Protein AF-A0AAW0QSY4-F1 (afdb_monomer)

Solvent-accessible surface area (backbone atoms only — not comparable to full-atom values): 20491 Å² total; per-residue (Å²): 137,83,90,78,89,80,80,85,84,82,84,79,84,82,80,80,82,77,82,82,76,73,79,76,74,79,73,78,78,71,81,49,69,38,71,61,69,50,76,56,92,62,93,60,62,80,71,72,84,67,58,87,98,50,74,68,60,84,78,72,84,39,70,66,70,51,76,82,45,48,35,34,38,34,35,25,67,51,41,69,62,53,54,65,51,65,36,58,36,79,82,39,72,40,73,58,24,59,49,42,55,36,52,29,95,89,16,88,51,33,64,61,70,96,61,84,99,64,77,95,63,48,87,72,28,68,44,78,36,46,22,29,41,41,35,35,43,59,79,56,77,89,59,64,49,39,14,35,39,35,36,46,78,39,35,34,39,42,56,38,48,70,92,50,67,62,48,57,50,26,46,39,35,32,66,67,36,42,87,68,80,61,77,88,55,70,84,52,54,71,70,58,51,59,64,50,34,40,39,68,86,30,41,80,76,49,59,77,60,42,75,48,75,45,32,38,36,37,26,31,12,21,33,52,66,38,60,51,17,34,55,37,16,61,54,38,47,55,44,46,66,66,45,38,55,82,73,58,24,47,75,56,81,68,44,94,45,57,59,70,57,84,67,72,78,78,82,58,78,97,52,102,74,72,69,49,41,30,34,74,33,33,23,39,81,74,74,61,67,53,27,30,26,33,35,37,41,34,35,23,66,83,42,55,34,98,85,73,42,75,32,77,40,40,28,25,35,40,32,36,33,60,51,46,33,53,40,44,56,23,47,45,50,35,43,72,62,66,30,27,41,46,53,72,37,24,15,31,31,34,32,55,85,36,52,75,46,73,133

Radius of gyration: 25.72 Å; Cα contacts (8 Å, |Δi|>4): 721; chains: 1; bounding box: 54×102×84 Å

Secondary structure (DSSP, 8-state):
----PPPPPP-------------------PPPEESSPPPPSS--PPPPPPPTT-----SS--TT-SPP-SEEEEEE---S---SSGGGGGGG-SHHHHHHHHHSTT-TT------TTS----TT-EEEEEESSPPPBPS-TTS-EEEEEEETTTEEEEEEE-SSTHHHHHHIIIIIS-SS--GGGGGS-HHHHHHHS--GGGGGGSTT-EE--SEEEEEE--TTT-HHHHHHHHHHHHHHHHHTGGGTEEE--S-S-BSS-----------S-PPEEEEEEEE---S-GGG-S-EEEEEPTT-B-TTSSBPTTTTEEEEE-S--HHHHHHHIIIIIIS--EETTTEEEEEETTS-EE--

Organism: NCBI:txid1337665

Structure (mmCIF, N/CA/C/O backbone):
data_AF-A0AAW0QSY4-F1
#
_entry.id   AF-A0AAW0QSY4-F1
#
loop_
_atom_site.group_PDB
_atom_site.id
_atom_site.type_symbol
_atom_site.label_atom_id
_atom_site.label_alt_id
_atom_site.label_comp_id
_atom_site.label_asym_id
_atom_site.label_entity_id
_atom_site.label_seq_id
_atom_site.pdbx_PDB_ins_code
_atom_site.Cartn_x
_atom_site.Cartn_y
_atom_site.Cartn_z
_atom_site.occupancy
_atom_site.B_iso_or_equiv
_atom_site.auth_seq_id
_atom_site.auth_comp_id
_atom_site.auth_asym_id
_atom_site.auth_atom_id
_atom_site.pdbx_PDB_model_num
ATOM 1 N N . MET A 1 1 ? -24.515 -76.711 -60.506 1.00 36.19 1 MET A N 1
ATOM 2 C CA . MET A 1 1 ? -24.524 -77.207 -59.113 1.00 36.19 1 MET A CA 1
ATOM 3 C C . MET A 1 1 ? -24.067 -76.080 -58.190 1.00 36.19 1 MET A C 1
ATOM 5 O O . MET A 1 1 ? -23.034 -75.491 -58.454 1.00 36.19 1 MET A O 1
ATOM 9 N N . PHE A 1 2 ? -24.880 -75.793 -57.170 1.00 37.50 2 PHE A N 1
ATOM 10 C CA . PHE A 1 2 ? -24.640 -74.967 -55.974 1.00 37.50 2 PHE A CA 1
ATOM 11 C C . PHE A 1 2 ? -24.342 -73.460 -56.100 1.00 37.50 2 PHE A C 1
ATOM 13 O O . PHE A 1 2 ? -23.210 -72.995 -56.107 1.00 37.50 2 PHE A O 1
ATOM 20 N N . SER A 1 3 ? -25.439 -72.700 -56.010 1.00 32.62 3 SER A N 1
ATOM 21 C CA . SER A 1 3 ? -25.501 -71.360 -55.424 1.00 32.62 3 SER A CA 1
ATOM 22 C C . SER A 1 3 ? -25.236 -71.426 -53.910 1.00 32.62 3 SER A C 1
ATOM 24 O O . SER A 1 3 ? -25.867 -72.220 -53.210 1.00 32.62 3 SER A O 1
ATOM 26 N N . ARG A 1 4 ? -24.354 -70.569 -53.382 1.00 41.25 4 ARG A N 1
ATOM 27 C CA . ARG A 1 4 ? -24.310 -70.212 -51.954 1.00 41.25 4 ARG A CA 1
ATOM 28 C C . ARG A 1 4 ? -24.230 -68.693 -51.817 1.00 41.25 4 ARG A C 1
ATOM 30 O O . ARG A 1 4 ? -23.180 -68.088 -51.996 1.00 41.25 4 ARG A O 1
ATOM 37 N N . ARG A 1 5 ? -25.379 -68.089 -51.501 1.00 39.00 5 ARG A N 1
ATOM 38 C CA . ARG A 1 5 ? -25.505 -66.705 -51.027 1.00 39.00 5 ARG A CA 1
ATOM 39 C C . ARG A 1 5 ? -24.934 -66.613 -49.610 1.00 39.00 5 ARG A C 1
ATOM 41 O O . ARG A 1 5 ? -25.430 -67.286 -48.709 1.00 39.00 5 ARG A O 1
ATOM 48 N N . LEU A 1 6 ? -23.926 -65.768 -49.418 1.00 39.56 6 LEU A N 1
ATOM 49 C CA . LEU A 1 6 ? -23.423 -65.370 -48.103 1.00 39.56 6 LEU A CA 1
ATOM 50 C C . LEU A 1 6 ? -24.244 -64.176 -47.592 1.00 39.56 6 LEU A C 1
ATOM 52 O O . LEU A 1 6 ? -24.466 -63.205 -48.313 1.00 39.56 6 LEU A O 1
ATOM 56 N N . ARG A 1 7 ? -24.746 -64.292 -46.358 1.00 40.03 7 ARG A N 1
ATOM 57 C CA . ARG A 1 7 ? -25.534 -63.269 -45.654 1.00 40.03 7 ARG A CA 1
ATOM 58 C C . ARG A 1 7 ? -24.622 -62.124 -45.184 1.00 40.03 7 ARG A C 1
ATOM 60 O O . ARG A 1 7 ? -23.577 -62.420 -44.609 1.00 40.03 7 ARG A O 1
ATOM 67 N N . PRO A 1 8 ? -25.016 -60.848 -45.329 1.00 39.72 8 PRO A N 1
ATOM 68 C CA . PRO A 1 8 ? -24.331 -59.751 -44.661 1.00 39.72 8 PRO A CA 1
ATOM 69 C C . PRO A 1 8 ? -24.758 -59.657 -43.188 1.00 39.72 8 PRO A C 1
ATOM 71 O O . PRO A 1 8 ? -25.944 -59.696 -42.860 1.00 39.72 8 PRO A O 1
ATOM 74 N N . LEU A 1 9 ? -23.757 -59.553 -42.311 1.00 40.00 9 LEU A N 1
ATOM 75 C CA . LEU A 1 9 ? -23.883 -59.378 -40.865 1.00 40.00 9 LEU A CA 1
ATOM 76 C C . LEU A 1 9 ? -24.448 -57.990 -40.524 1.00 40.00 9 LEU A C 1
ATOM 78 O O . LEU A 1 9 ? -24.032 -56.968 -41.070 1.00 40.00 9 LEU A O 1
ATOM 82 N N . SER A 1 10 ? -25.404 -57.976 -39.600 1.00 38.25 10 SER A N 1
ATOM 83 C CA . SER A 1 10 ? -26.083 -56.802 -39.054 1.00 38.25 10 SER A CA 1
ATOM 84 C C . SER A 1 10 ? -25.132 -55.881 -38.281 1.00 38.25 10 SER A C 1
ATOM 86 O O . SER A 1 10 ? -24.406 -56.328 -37.394 1.00 38.25 10 SER A O 1
ATOM 88 N N . ARG A 1 11 ? -25.195 -54.578 -38.582 1.00 37.81 11 ARG A N 1
ATOM 89 C CA . ARG A 1 11 ? -24.518 -53.494 -37.854 1.00 37.81 11 ARG A CA 1
ATOM 90 C C . ARG A 1 11 ? -25.072 -53.372 -36.429 1.00 37.81 11 ARG A C 1
ATOM 92 O O . ARG A 1 11 ? -26.233 -53.014 -36.251 1.00 37.81 11 ARG A O 1
ATOM 99 N N . GLY A 1 12 ? -24.235 -53.625 -35.425 1.00 35.66 12 GLY A N 1
ATOM 100 C CA . GLY A 1 12 ? -24.510 -53.259 -34.036 1.00 35.66 12 GLY A CA 1
ATOM 101 C C . GLY A 1 12 ? -24.357 -51.749 -33.837 1.00 35.66 12 GLY A C 1
ATOM 102 O O . GLY A 1 12 ? -23.316 -51.181 -34.156 1.00 35.66 12 GLY A O 1
ATOM 103 N N . LEU A 1 13 ? -25.405 -51.102 -33.328 1.00 34.56 13 LEU A N 1
ATOM 104 C CA . LEU A 1 13 ? -25.415 -49.698 -32.915 1.00 34.56 13 LEU A CA 1
ATOM 105 C C . LEU A 1 13 ? -24.625 -49.538 -31.610 1.00 34.56 13 LEU A C 1
ATOM 107 O O . LEU A 1 13 ? -25.091 -49.934 -30.543 1.00 34.56 13 LEU A O 1
ATOM 111 N N . TRP A 1 14 ? -23.441 -48.938 -31.689 1.00 36.66 14 TRP A N 1
ATOM 112 C CA . TRP A 1 14 ? -22.692 -48.495 -30.515 1.00 36.66 14 TRP A CA 1
ATOM 113 C C . TRP A 1 14 ? -23.304 -47.177 -30.029 1.00 36.66 14 TRP A C 1
ATOM 115 O O . TRP A 1 14 ? -23.153 -46.138 -30.669 1.00 36.66 14 TRP A O 1
ATOM 125 N N . LYS A 1 15 ? -24.035 -47.217 -28.909 1.00 35.62 15 LYS A N 1
ATOM 126 C CA . LYS A 1 15 ? -24.482 -46.012 -28.199 1.00 35.62 15 LYS A CA 1
ATOM 127 C C . LYS A 1 15 ? -23.261 -45.360 -27.543 1.00 35.62 15 LYS A C 1
ATOM 129 O O . LYS A 1 15 ? -22.745 -45.879 -26.558 1.00 35.62 15 LYS A O 1
ATOM 134 N N . GLN A 1 16 ? -22.801 -44.235 -28.085 1.00 38.59 16 GLN A N 1
ATOM 135 C CA . GLN A 1 16 ? -21.837 -43.370 -27.407 1.00 38.59 16 GLN A CA 1
ATOM 136 C C . GLN A 1 16 ? -22.531 -42.698 -26.217 1.00 38.59 16 GLN A C 1
ATOM 138 O O . GLN A 1 16 ? -23.430 -41.877 -26.390 1.00 38.59 16 GLN A O 1
ATOM 143 N N . ALA A 1 17 ? -22.128 -43.066 -25.002 1.00 35.81 17 ALA A N 1
ATOM 144 C CA . ALA A 1 17 ? -22.476 -42.327 -23.801 1.00 35.81 17 ALA A CA 1
ATOM 145 C C . ALA A 1 17 ? -21.649 -41.033 -23.773 1.00 35.81 17 ALA A C 1
ATOM 147 O O . ALA A 1 17 ? -20.440 -41.058 -23.553 1.00 35.81 17 ALA A O 1
ATOM 148 N N . THR A 1 18 ? -22.293 -39.899 -24.032 1.00 38.19 18 THR A N 1
ATOM 149 C CA . THR A 1 18 ? -21.705 -38.573 -23.823 1.00 38.19 18 THR A CA 1
ATOM 150 C C . THR A 1 18 ? -21.626 -38.291 -22.319 1.00 38.19 18 THR A C 1
ATOM 152 O O . THR A 1 18 ? -22.673 -38.326 -21.662 1.00 38.19 18 THR A O 1
ATOM 155 N N . PRO A 1 19 ? -20.453 -37.981 -21.738 1.00 38.56 19 PRO A N 1
ATOM 156 C CA . PRO A 1 19 ? -20.393 -37.527 -20.360 1.00 38.56 19 PRO A CA 1
ATOM 157 C C . PRO A 1 19 ? -21.018 -36.133 -20.290 1.00 38.56 19 PRO A C 1
ATOM 159 O O . PRO A 1 19 ? -20.490 -35.167 -20.837 1.00 38.56 19 PRO A O 1
ATOM 162 N N . SER A 1 20 ? -22.161 -36.030 -19.617 1.00 37.94 20 SER A N 1
ATOM 163 C CA . SER A 1 20 ? -22.751 -34.756 -19.210 1.00 37.94 20 SER A CA 1
ATOM 164 C C . SER A 1 20 ? -21.852 -34.124 -18.141 1.00 37.94 20 SER A C 1
ATOM 166 O O . SER A 1 20 ? -22.099 -34.273 -16.942 1.00 37.94 20 SER A O 1
ATOM 168 N N . SER A 1 21 ? -20.806 -33.405 -18.550 1.00 41.50 21 SER A N 1
ATOM 169 C CA . SER A 1 21 ? -20.116 -32.472 -17.663 1.00 41.50 21 SER A CA 1
ATOM 170 C C . SER A 1 21 ? -21.045 -31.284 -17.424 1.00 41.50 21 SER A C 1
ATOM 172 O O . SER A 1 21 ? -21.136 -30.372 -18.247 1.00 41.50 21 SER A O 1
ATOM 174 N N . ARG A 1 22 ? -21.773 -31.303 -16.303 1.00 37.69 22 ARG A N 1
ATOM 175 C CA . ARG A 1 22 ? -22.397 -30.087 -15.775 1.00 37.69 22 ARG A CA 1
ATOM 176 C C . ARG A 1 22 ? -21.269 -29.071 -15.574 1.00 37.69 22 ARG A C 1
ATOM 178 O O . ARG A 1 22 ? -20.328 -29.404 -14.854 1.00 37.69 22 ARG A O 1
ATOM 185 N N . PRO A 1 23 ? -21.317 -27.874 -16.179 1.00 37.69 23 PRO A N 1
ATOM 186 C CA . PRO A 1 23 ? -20.381 -26.835 -15.803 1.00 37.69 23 PRO A CA 1
ATOM 187 C C . PRO A 1 23 ? -20.655 -26.523 -14.332 1.00 37.69 23 PRO A C 1
ATOM 189 O O . PRO A 1 23 ? -21.742 -26.066 -13.975 1.00 37.69 23 PRO A O 1
ATOM 192 N N . THR A 1 24 ? -19.698 -26.834 -13.461 1.00 38.66 24 THR A N 1
ATOM 193 C CA . THR A 1 24 ? -19.649 -26.266 -12.120 1.00 38.66 24 THR A CA 1
ATOM 194 C C . THR A 1 24 ? -19.636 -24.761 -12.316 1.00 38.66 24 THR A C 1
ATOM 196 O O . THR A 1 24 ? -18.659 -24.196 -12.806 1.00 38.66 24 THR A O 1
ATOM 199 N N . ALA A 1 25 ? -20.764 -24.115 -12.021 1.00 36.00 25 ALA A N 1
ATOM 200 C CA . ALA A 1 25 ? -20.837 -22.671 -11.974 1.00 36.00 25 ALA A CA 1
ATOM 201 C C . ALA A 1 25 ? -19.698 -22.205 -11.064 1.00 36.00 25 ALA A C 1
ATOM 203 O O . ALA A 1 25 ? -19.669 -22.541 -9.880 1.00 36.00 25 ALA A O 1
ATOM 204 N N . ILE A 1 26 ? -18.728 -21.489 -11.634 1.00 38.59 26 ILE A N 1
ATOM 205 C CA . ILE A 1 26 ? -17.738 -20.752 -10.859 1.00 38.59 26 ILE A CA 1
ATOM 206 C C . ILE A 1 26 ? -18.569 -19.771 -10.043 1.00 38.59 26 ILE A C 1
ATOM 208 O O . ILE A 1 26 ? -19.058 -18.774 -10.575 1.00 38.59 26 ILE A O 1
ATOM 212 N N . ALA A 1 27 ? -18.826 -20.105 -8.780 1.00 37.31 27 ALA A N 1
ATOM 213 C CA . ALA A 1 27 ? -19.499 -19.207 -7.870 1.00 37.31 27 ALA A CA 1
ATOM 214 C C . ALA A 1 27 ? -18.638 -17.945 -7.822 1.00 37.31 27 ALA A C 1
ATOM 216 O O . ALA A 1 27 ? -17.538 -17.957 -7.266 1.00 37.31 27 ALA A O 1
ATOM 217 N N . ARG A 1 28 ? -19.111 -16.863 -8.451 1.00 43.16 28 ARG A N 1
ATOM 218 C CA . ARG A 1 28 ? -18.643 -15.517 -8.136 1.00 43.16 28 ARG A CA 1
ATOM 219 C C . ARG A 1 28 ? -18.922 -15.357 -6.647 1.00 43.16 28 ARG A C 1
ATOM 221 O O . ARG A 1 28 ? -20.063 -15.114 -6.266 1.00 43.16 28 ARG A O 1
ATOM 228 N N . ARG A 1 29 ? -17.925 -15.630 -5.800 1.00 55.81 29 ARG A N 1
ATOM 229 C CA . ARG A 1 29 ? -18.023 -15.390 -4.362 1.00 55.81 29 ARG A CA 1
ATOM 230 C C . ARG A 1 29 ? -18.161 -13.881 -4.213 1.00 55.81 29 ARG A C 1
ATOM 232 O O . ARG A 1 29 ? -17.177 -13.156 -4.323 1.00 55.81 29 ARG A O 1
ATOM 239 N N . PHE A 1 30 ? -19.399 -13.415 -4.084 1.00 72.75 30 PHE A N 1
ATOM 240 C CA . PHE A 1 30 ? -19.682 -12.061 -3.640 1.00 72.75 30 PHE A CA 1
ATOM 241 C C . PHE A 1 30 ? -18.982 -11.861 -2.294 1.00 72.75 30 PHE A C 1
ATOM 243 O O . PHE A 1 30 ? -18.923 -12.790 -1.486 1.00 72.75 30 PHE A O 1
ATOM 250 N N . LEU A 1 31 ? -18.408 -10.679 -2.077 1.00 86.81 31 LEU A N 1
ATOM 251 C CA . LEU A 1 31 ? -17.817 -10.349 -0.785 1.00 86.81 31 LEU A CA 1
ATOM 252 C C . LEU A 1 31 ? -18.926 -10.398 0.270 1.00 86.81 31 LEU A C 1
ATOM 254 O O . LEU A 1 31 ? -20.001 -9.832 0.062 1.00 86.81 31 LEU A O 1
ATOM 258 N N . ASN A 1 32 ? -18.671 -11.061 1.396 1.00 93.06 32 ASN A N 1
ATOM 259 C CA . ASN A 1 32 ? -19.570 -10.971 2.540 1.00 93.06 32 ASN A CA 1
ATOM 260 C C . ASN A 1 32 ? -19.555 -9.527 3.043 1.00 93.06 32 ASN A C 1
ATOM 262 O O . ASN A 1 32 ? -18.492 -8.910 3.105 1.00 93.06 32 ASN A O 1
ATOM 266 N N . THR A 1 33 ? -20.720 -8.973 3.380 1.00 94.38 33 THR A N 1
ATOM 267 C CA . THR A 1 33 ? -20.819 -7.570 3.798 1.00 94.38 33 THR A CA 1
ATOM 268 C C . THR A 1 33 ? -21.633 -7.398 5.064 1.00 94.38 33 THR A C 1
ATOM 270 O O . THR A 1 33 ? -22.629 -8.086 5.281 1.00 94.38 33 THR A O 1
ATOM 273 N N . VAL A 1 34 ? -21.234 -6.408 5.855 1.00 95.75 34 VAL A N 1
ATOM 274 C CA . VAL A 1 34 ? -22.053 -5.792 6.899 1.00 95.75 34 VAL A CA 1
ATOM 275 C C . VAL A 1 34 ? -22.385 -4.367 6.466 1.00 95.75 34 VAL A C 1
ATOM 277 O O . VAL A 1 34 ? -21.575 -3.713 5.807 1.00 95.75 34 VAL A O 1
ATOM 280 N N . GLN A 1 35 ? -23.592 -3.883 6.771 1.00 93.81 35 GLN A N 1
ATOM 281 C CA . GLN A 1 35 ? -24.031 -2.570 6.272 1.00 93.81 35 GLN A CA 1
ATOM 282 C C . GLN A 1 35 ? -23.233 -1.420 6.890 1.00 93.81 35 GLN A C 1
ATOM 284 O O . GLN A 1 35 ? -22.801 -0.528 6.163 1.00 93.81 35 GLN A O 1
ATOM 289 N N . THR A 1 36 ? -23.019 -1.481 8.204 1.00 94.25 36 THR A N 1
ATOM 290 C CA . THR A 1 36 ? -22.396 -0.418 8.994 1.00 94.25 36 THR A CA 1
ATOM 291 C C . THR A 1 36 ? -21.398 -1.006 9.973 1.00 94.25 36 THR A C 1
ATOM 293 O O . THR A 1 36 ? -21.556 -2.144 10.425 1.00 94.25 36 THR A O 1
ATOM 296 N N . CYS A 1 37 ? -20.361 -0.230 10.283 1.00 92.81 37 CYS A N 1
ATOM 297 C CA . CYS A 1 37 ? -19.363 -0.608 11.272 1.00 92.81 37 CYS A CA 1
ATOM 298 C C . CYS A 1 37 ? -20.016 -0.833 12.645 1.00 92.81 37 CYS A C 1
ATOM 300 O O . CYS A 1 37 ? -20.731 0.054 13.119 1.00 92.81 37 CYS A O 1
ATOM 302 N N . PRO A 1 38 ? -19.755 -1.966 13.318 1.00 92.31 38 PRO A N 1
ATOM 303 C CA . PRO A 1 38 ? -20.157 -2.145 14.706 1.00 92.31 38 PRO A CA 1
ATOM 304 C C . PRO A 1 38 ? -19.588 -1.033 15.595 1.00 92.31 38 PRO A C 1
ATOM 306 O O . PRO A 1 38 ? -18.444 -0.610 15.403 1.00 92.31 38 PRO A O 1
ATOM 309 N N . SER A 1 39 ? -20.379 -0.582 16.571 1.00 89.75 39 SER A N 1
ATOM 310 C CA . SER A 1 39 ? -19.925 0.380 17.579 1.00 89.75 39 SER A CA 1
ATOM 311 C C . SER A 1 39 ? -18.776 -0.199 18.411 1.00 89.75 39 SER A C 1
ATOM 313 O O . SER A 1 39 ? -18.780 -1.404 18.688 1.00 89.75 39 SER A O 1
ATOM 315 N N . PRO A 1 40 ? -17.818 0.636 18.849 1.00 88.94 40 PRO A N 1
ATOM 316 C CA . PRO A 1 40 ? -16.738 0.170 19.700 1.00 88.94 40 PRO A CA 1
ATOM 317 C C . PRO A 1 40 ? -17.284 -0.309 21.053 1.00 88.94 40 PRO A C 1
ATOM 319 O O . PRO A 1 40 ? -18.219 0.267 21.607 1.00 88.94 40 PRO A O 1
ATOM 322 N N . THR A 1 41 ? -16.700 -1.379 21.587 1.00 87.31 41 THR A N 1
ATOM 323 C CA . THR A 1 41 ? -17.041 -1.958 22.896 1.00 87.31 41 THR A CA 1
ATOM 324 C C . THR A 1 41 ? -16.090 -1.511 24.005 1.00 87.31 41 THR A C 1
ATOM 326 O O . THR A 1 41 ? -16.276 -1.895 25.156 1.00 87.31 41 THR A O 1
ATOM 329 N N . CYS A 1 42 ? -15.032 -0.776 23.667 1.00 82.25 42 CYS A N 1
ATOM 330 C CA . CYS A 1 42 ? -14.087 -0.183 24.605 1.00 82.25 42 CYS A CA 1
ATOM 331 C C . CYS A 1 42 ? -13.784 1.258 24.195 1.00 82.25 42 CYS A C 1
ATOM 333 O O . CYS A 1 42 ? -14.055 1.644 23.057 1.00 82.25 42 CYS A O 1
ATOM 335 N N . ASP A 1 43 ? -13.161 2.014 25.095 1.00 85.44 43 ASP A N 1
ATOM 336 C CA . ASP A 1 43 ? -12.671 3.351 24.775 1.00 85.44 43 ASP A CA 1
ATOM 337 C C . ASP A 1 43 ? -11.682 3.291 23.599 1.00 85.44 43 ASP A C 1
ATOM 339 O O . ASP A 1 43 ? -10.849 2.380 23.500 1.00 85.44 43 ASP A O 1
ATOM 343 N N . CYS A 1 44 ? -11.812 4.256 22.695 1.00 88.12 44 CYS A N 1
ATOM 344 C CA . CYS A 1 44 ? -10.942 4.469 21.543 1.00 88.12 44 CYS A CA 1
ATOM 345 C C . CYS A 1 44 ? -10.364 5.884 21.606 1.00 88.12 44 CYS A C 1
ATOM 347 O O . CYS A 1 44 ? -10.923 6.753 22.277 1.00 88.12 44 CYS A O 1
ATOM 349 N N . ALA A 1 45 ? -9.270 6.136 20.887 1.00 89.81 45 ALA A N 1
ATOM 350 C CA . ALA A 1 45 ? -8.731 7.487 20.776 1.00 89.81 45 ALA A CA 1
ATOM 351 C C . ALA A 1 45 ? -9.760 8.475 20.189 1.00 89.81 45 ALA A C 1
ATOM 353 O O . ALA A 1 45 ? -10.607 8.110 19.369 1.00 89.81 45 ALA A O 1
ATOM 354 N N . ASP A 1 46 ? -9.657 9.748 20.570 1.00 92.00 46 ASP A N 1
ATOM 355 C CA . ASP A 1 46 ? -10.479 10.796 19.973 1.00 92.00 46 ASP A CA 1
ATOM 356 C C . ASP A 1 46 ? -10.109 11.024 18.505 1.00 92.00 46 ASP A C 1
ATOM 358 O O . ASP A 1 46 ? -8.954 10.903 18.085 1.00 92.00 46 ASP A O 1
ATOM 362 N N . THR A 1 47 ? -11.111 11.390 17.706 1.00 93.44 47 THR A N 1
ATOM 363 C CA . THR A 1 47 ? -10.873 11.769 16.311 1.00 93.44 47 THR A CA 1
ATOM 364 C C . THR A 1 47 ? -10.185 13.137 16.281 1.00 93.44 47 THR A C 1
ATOM 366 O O . THR A 1 47 ? -10.725 14.086 16.854 1.00 93.44 47 THR A O 1
ATOM 369 N N . PRO A 1 48 ? -9.017 13.280 15.625 1.00 94.06 48 PRO A N 1
ATOM 370 C CA . PRO A 1 48 ? -8.318 14.557 15.576 1.00 94.06 48 PRO A CA 1
ATOM 371 C C . PRO A 1 48 ? -9.167 15.619 14.870 1.00 94.06 48 PRO A C 1
ATOM 373 O O . PRO A 1 48 ? -9.847 15.335 13.880 1.00 94.06 48 PRO A O 1
ATOM 376 N N . ALA A 1 49 ? -9.103 16.859 15.359 1.00 92.50 49 ALA A N 1
ATOM 377 C CA . ALA A 1 49 ? -9.798 17.978 14.734 1.00 92.50 49 ALA A CA 1
ATOM 378 C C . ALA A 1 49 ? -9.243 18.231 13.324 1.00 92.50 49 ALA A C 1
ATOM 380 O O . ALA A 1 49 ? -8.030 18.326 13.124 1.00 92.50 49 ALA A O 1
ATOM 381 N N . MET A 1 50 ? -10.137 18.334 12.338 1.00 91.81 50 MET A N 1
ATOM 382 C CA . MET A 1 50 ? -9.734 18.644 10.967 1.00 91.81 50 MET A CA 1
ATOM 383 C C . MET A 1 50 ? -9.298 20.112 10.848 1.00 91.81 50 MET A C 1
ATOM 385 O O . MET A 1 50 ? -9.877 20.967 11.524 1.00 91.81 50 MET A O 1
ATOM 389 N N . PRO A 1 51 ? -8.323 20.431 9.978 1.00 90.06 51 PRO A N 1
ATOM 390 C CA . PRO A 1 51 ? -7.893 21.806 9.761 1.00 90.06 51 PRO A CA 1
ATOM 391 C C . PRO A 1 51 ? -9.036 22.682 9.237 1.00 90.06 51 PRO A C 1
ATOM 393 O O . PRO A 1 51 ? -9.909 22.217 8.495 1.00 90.06 51 PRO A O 1
ATOM 396 N N . GLU A 1 52 ? -8.998 23.970 9.575 1.00 89.50 52 GLU A N 1
ATOM 397 C CA . GLU A 1 52 ? -9.972 24.946 9.089 1.00 89.50 52 GLU A CA 1
ATOM 398 C C . GLU A 1 52 ? -10.004 24.977 7.549 1.00 89.50 52 GLU A C 1
ATOM 400 O O . GLU A 1 52 ? -8.972 24.909 6.881 1.00 89.50 52 GLU A O 1
ATOM 405 N N . GLY A 1 53 ? -11.206 25.021 6.968 1.00 87.69 53 GLY A N 1
ATOM 406 C CA . GLY A 1 53 ? -11.395 25.042 5.512 1.00 87.69 53 GLY A CA 1
ATOM 407 C C . GLY A 1 53 ? -11.150 23.708 4.791 1.00 87.69 53 GLY A C 1
ATOM 408 O O . GLY A 1 53 ? -11.381 23.625 3.585 1.00 87.69 53 GLY A O 1
ATOM 409 N N . LEU A 1 54 ? -10.752 22.645 5.501 1.00 89.25 54 LEU A N 1
ATOM 410 C CA . LEU A 1 54 ? -10.506 21.315 4.934 1.00 89.25 54 LEU A CA 1
ATOM 411 C C . LEU A 1 54 ? -11.403 20.241 5.580 1.00 89.25 54 LEU A C 1
ATOM 413 O O . LEU A 1 54 ? -10.894 19.312 6.211 1.00 89.25 54 LEU A O 1
ATOM 417 N N . PRO A 1 55 ? -12.740 20.304 5.417 1.00 91.75 55 PRO A N 1
ATOM 418 C CA . PRO A 1 55 ? -13.617 19.253 5.917 1.00 91.75 55 PRO A CA 1
ATOM 419 C C . PRO A 1 55 ? -13.432 17.942 5.138 1.00 91.75 55 PRO A C 1
ATOM 421 O O . PRO A 1 55 ? -13.020 17.919 3.970 1.00 91.75 55 PRO A O 1
ATOM 424 N N . ILE A 1 56 ? -13.770 16.829 5.789 1.00 92.75 56 ILE A N 1
ATOM 425 C CA . ILE A 1 56 ? -13.905 15.527 5.133 1.00 92.75 56 ILE A CA 1
ATOM 426 C C . ILE A 1 56 ? -15.257 15.492 4.412 1.00 92.75 56 ILE A C 1
ATOM 428 O O . ILE A 1 56 ? -16.294 15.843 4.971 1.00 92.75 56 ILE A O 1
ATOM 432 N N . ASP A 1 57 ? -15.253 15.056 3.156 1.00 93.19 57 ASP A N 1
ATOM 433 C CA . ASP A 1 57 ? -16.468 14.799 2.390 1.00 93.19 57 ASP A CA 1
ATOM 434 C C . ASP A 1 57 ? -17.161 13.563 2.962 1.00 93.19 57 ASP A C 1
ATOM 436 O O . ASP A 1 57 ? -16.662 12.453 2.784 1.00 93.19 57 ASP A O 1
ATOM 440 N N . THR A 1 58 ? -18.321 13.746 3.593 1.00 91.25 58 THR A N 1
ATOM 441 C CA . THR A 1 58 ? -19.169 12.683 4.161 1.00 91.25 58 THR A CA 1
ATOM 442 C C . THR A 1 58 ? -20.345 12.283 3.265 1.00 91.25 58 THR A C 1
ATOM 444 O O . THR A 1 58 ? -21.071 11.350 3.595 1.00 91.25 58 THR A O 1
ATOM 447 N N . LYS A 1 59 ? -20.541 12.951 2.119 1.00 91.75 59 LYS A N 1
ATOM 448 C CA . LYS A 1 59 ? -21.756 12.829 1.295 1.00 91.75 59 LYS A CA 1
ATOM 449 C C . LYS A 1 59 ? -21.552 12.015 0.025 1.00 91.75 59 LYS A C 1
ATOM 451 O O . LYS A 1 59 ? -22.444 11.267 -0.362 1.00 91.75 59 LYS A O 1
ATOM 456 N N . SER A 1 60 ? -20.402 12.147 -0.639 1.00 92.38 60 SER A N 1
ATOM 457 C CA . SER A 1 60 ? -20.170 11.435 -1.904 1.00 92.38 60 SER A CA 1
ATOM 458 C C . SER A 1 60 ? -20.159 9.912 -1.696 1.00 92.38 60 SER A C 1
ATOM 460 O O . SER A 1 60 ? -19.725 9.451 -0.635 1.00 92.38 60 SER A O 1
ATOM 462 N N . PRO A 1 61 ? -20.576 9.112 -2.691 1.00 91.69 61 PRO A N 1
ATOM 463 C CA . PRO A 1 61 ? -20.468 7.659 -2.609 1.00 91.69 61 PRO A CA 1
ATOM 464 C C . PRO A 1 61 ? -18.998 7.220 -2.551 1.00 91.69 61 PRO A C 1
ATOM 466 O O . PRO A 1 61 ? -18.147 7.796 -3.233 1.00 91.69 61 PRO A O 1
ATOM 469 N N . LEU A 1 62 ? -18.706 6.199 -1.739 1.00 92.12 62 LEU A N 1
ATOM 470 C CA . LEU A 1 62 ? -17.366 5.610 -1.630 1.00 92.12 62 LEU A CA 1
ATOM 471 C C . LEU A 1 62 ? -17.177 4.399 -2.552 1.00 92.12 62 LEU A C 1
ATOM 473 O O . LEU A 1 62 ? -16.100 4.239 -3.120 1.00 92.12 62 LEU A O 1
ATOM 477 N N . ASN A 1 63 ? -18.206 3.573 -2.759 1.00 91.06 63 ASN A N 1
ATOM 478 C CA . ASN A 1 63 ? -18.076 2.351 -3.556 1.00 91.06 63 ASN A CA 1
ATOM 479 C C . ASN A 1 63 ? -17.625 2.663 -4.996 1.00 91.06 63 ASN A C 1
ATOM 481 O O . ASN A 1 63 ? -18.251 3.454 -5.701 1.00 91.06 63 ASN A O 1
ATOM 485 N N . GLY A 1 64 ? -16.534 2.031 -5.430 1.00 86.19 64 GLY A N 1
ATOM 486 C CA . GLY A 1 64 ? -15.978 2.182 -6.773 1.00 86.19 64 GLY A CA 1
ATOM 487 C C . GLY A 1 64 ? -15.039 3.377 -6.965 1.00 86.19 64 GLY A C 1
ATOM 488 O O . GLY A 1 64 ? -14.570 3.573 -8.083 1.00 86.19 64 GLY A O 1
ATOM 489 N N . VAL A 1 65 ? -14.717 4.149 -5.916 1.00 88.94 65 VAL A N 1
ATOM 490 C CA . VAL A 1 65 ? -13.777 5.294 -5.995 1.00 88.94 65 VAL A CA 1
ATOM 491 C C . VAL A 1 65 ? -12.317 4.913 -5.704 1.00 88.94 65 VAL A C 1
ATOM 493 O O . VAL A 1 65 ? -11.465 5.780 -5.480 1.00 88.94 65 VAL A O 1
ATOM 496 N N . MET A 1 66 ? -12.017 3.617 -5.639 1.00 88.69 66 MET A N 1
ATOM 497 C CA . MET A 1 66 ? -10.653 3.091 -5.578 1.00 88.69 66 MET A CA 1
ATOM 498 C C . MET A 1 66 ? -9.926 3.340 -6.908 1.00 88.69 66 MET A C 1
ATOM 500 O O . MET A 1 66 ? -10.464 3.045 -7.976 1.00 88.69 66 MET A O 1
ATOM 504 N N . ALA A 1 67 ? -8.694 3.852 -6.847 1.00 85.69 67 ALA A N 1
ATOM 505 C CA . ALA A 1 67 ? -7.834 3.910 -8.025 1.00 85.69 67 ALA A CA 1
ATOM 506 C C . ALA A 1 67 ? -7.444 2.478 -8.415 1.00 85.69 67 ALA A C 1
ATOM 508 O O . ALA A 1 67 ? -6.914 1.746 -7.586 1.00 85.69 67 ALA A O 1
ATOM 509 N N . GLY A 1 68 ? -7.731 2.062 -9.649 1.00 86.00 68 GLY A N 1
ATOM 510 C CA . GLY A 1 68 ? -7.334 0.739 -10.130 1.00 86.00 68 GLY A CA 1
ATOM 511 C C . GLY A 1 68 ? -5.820 0.656 -10.323 1.00 86.00 68 GLY A C 1
ATOM 512 O O . GLY A 1 68 ? -5.217 1.580 -10.868 1.00 86.00 68 GLY A O 1
ATOM 513 N N . TYR A 1 69 ? -5.212 -0.443 -9.892 1.00 92.06 69 TYR A N 1
ATOM 514 C CA . TYR A 1 69 ? -3.806 -0.772 -10.126 1.00 92.06 69 TYR A CA 1
ATOM 515 C C . TYR A 1 69 ? -3.679 -2.268 -10.385 1.00 92.06 69 TYR A C 1
ATOM 517 O O . TYR A 1 69 ? -4.476 -3.051 -9.878 1.00 92.06 69 TYR A O 1
ATOM 525 N N . ALA A 1 70 ? -2.691 -2.655 -11.182 1.00 92.44 70 ALA A N 1
ATOM 526 C CA . ALA A 1 70 ? -2.304 -4.046 -11.348 1.00 92.44 70 ALA A CA 1
ATOM 527 C C . ALA A 1 70 ? -1.401 -4.495 -10.192 1.00 92.44 70 ALA A C 1
ATOM 529 O O . ALA A 1 70 ? -1.616 -5.559 -9.621 1.00 92.44 70 ALA A O 1
ATOM 530 N N . GLU A 1 71 ? -0.451 -3.638 -9.808 1.00 94.25 71 GLU A N 1
ATOM 531 C CA . GLU A 1 71 ? 0.427 -3.832 -8.656 1.00 94.25 71 GLU A CA 1
ATOM 532 C C . GLU A 1 71 ? 0.627 -2.493 -7.929 1.00 94.25 71 GLU A C 1
ATOM 534 O O . GLU A 1 71 ? 0.693 -1.424 -8.536 1.00 94.25 71 GLU A O 1
ATOM 539 N N . GLN A 1 72 ? 0.719 -2.550 -6.614 1.00 95.50 72 GLN A N 1
ATOM 540 C CA . GLN A 1 72 ? 1.057 -1.480 -5.703 1.00 95.50 72 GLN A CA 1
ATOM 541 C C . GLN A 1 72 ? 2.394 -1.846 -5.069 1.00 95.50 72 GLN A C 1
ATOM 543 O O . GLN A 1 72 ? 2.516 -2.859 -4.380 1.00 95.50 72 GLN A O 1
ATOM 548 N N . LEU A 1 73 ? 3.394 -1.014 -5.336 1.00 97.31 73 LEU A N 1
ATOM 549 C CA . LEU A 1 73 ? 4.737 -1.153 -4.804 1.00 97.31 73 LEU A CA 1
ATOM 550 C C . LEU A 1 73 ? 4.880 -0.205 -3.616 1.00 97.31 73 LEU A C 1
ATOM 552 O O . LEU A 1 73 ? 4.767 1.009 -3.781 1.00 97.31 73 LEU A O 1
ATOM 556 N N . LEU A 1 74 ? 5.128 -0.762 -2.431 1.00 97.94 74 LEU A N 1
ATOM 557 C CA . LEU A 1 74 ? 5.391 0.000 -1.211 1.00 97.94 74 LEU A CA 1
ATOM 558 C C . LEU A 1 74 ? 6.891 0.028 -0.939 1.00 97.94 74 LEU A C 1
ATOM 560 O O . LEU A 1 74 ? 7.460 -0.996 -0.573 1.00 97.94 74 LEU A O 1
ATOM 564 N N . VAL A 1 75 ? 7.520 1.186 -1.085 1.00 97.69 75 VAL A N 1
ATOM 565 C CA . VAL A 1 75 ? 8.923 1.422 -0.742 1.00 97.69 75 VAL A CA 1
ATOM 566 C C . VAL A 1 75 ? 9.048 1.579 0.775 1.00 97.69 75 VAL A C 1
ATOM 568 O O . VAL A 1 75 ? 8.457 2.490 1.353 1.00 97.69 75 VAL A O 1
ATOM 571 N N . CYS A 1 76 ? 9.820 0.714 1.432 1.00 97.31 76 CYS A N 1
ATOM 572 C CA . CYS A 1 76 ? 10.035 0.749 2.880 1.00 97.31 76 CYS A CA 1
ATOM 573 C C . CYS A 1 76 ? 11.029 1.854 3.267 1.00 97.31 76 CYS A C 1
ATOM 575 O O . CYS A 1 76 ? 12.236 1.613 3.337 1.00 97.31 76 CYS A O 1
ATOM 577 N N . THR A 1 77 ? 10.548 3.074 3.513 1.00 95.81 77 THR A N 1
ATOM 578 C CA . THR A 1 77 ? 11.422 4.215 3.830 1.00 95.81 77 THR A CA 1
ATOM 579 C C . THR A 1 77 ? 11.702 4.371 5.322 1.00 95.81 77 THR A C 1
ATOM 581 O O . THR A 1 77 ? 12.602 5.124 5.680 1.00 95.81 77 THR A O 1
ATOM 584 N N . GLY A 1 78 ? 10.918 3.730 6.198 1.00 95.12 78 GLY A N 1
ATOM 585 C CA . GLY A 1 78 ? 11.002 3.923 7.652 1.00 95.12 78 GLY A CA 1
ATOM 586 C C . GLY A 1 78 ? 10.592 5.322 8.134 1.00 95.12 78 GLY A C 1
ATOM 587 O O . GLY A 1 78 ? 10.879 5.681 9.270 1.00 95.12 78 GLY A O 1
ATOM 588 N N . LYS A 1 79 ? 9.957 6.128 7.271 1.00 95.12 79 LYS A N 1
ATOM 589 C CA . LYS A 1 79 ? 9.524 7.506 7.565 1.00 95.12 79 LYS A CA 1
ATOM 590 C C . LYS A 1 79 ? 8.011 7.566 7.728 1.00 95.12 79 LYS A C 1
ATOM 592 O O . LYS A 1 79 ? 7.299 6.821 7.066 1.00 95.12 79 LYS A O 1
ATOM 597 N N . GLU A 1 80 ? 7.527 8.479 8.557 1.00 93.62 80 GLU A N 1
ATOM 598 C CA . GLU A 1 80 ? 6.089 8.646 8.818 1.00 93.62 80 GLU A CA 1
ATOM 599 C C . GLU A 1 80 ? 5.407 9.661 7.886 1.00 93.62 80 GLU A C 1
ATOM 601 O O . GLU A 1 80 ? 4.191 9.609 7.716 1.00 93.62 80 GLU A O 1
ATOM 606 N N . ASP A 1 81 ? 6.182 10.544 7.251 1.00 94.94 81 ASP A N 1
ATOM 607 C CA . ASP A 1 81 ? 5.707 11.504 6.251 1.00 94.94 81 ASP A CA 1
ATOM 608 C C . ASP A 1 81 ? 6.771 11.739 5.165 1.00 94.94 81 ASP A C 1
ATOM 610 O O . ASP A 1 81 ? 7.940 11.364 5.319 1.00 94.94 81 ASP A O 1
ATOM 614 N N . TRP A 1 82 ? 6.353 12.359 4.060 1.00 96.00 82 TRP A N 1
ATOM 615 C CA . TRP A 1 82 ? 7.161 12.585 2.862 1.00 96.00 82 TRP A CA 1
ATOM 616 C C . TRP A 1 82 ? 6.870 13.955 2.241 1.00 96.00 82 TRP A C 1
ATOM 618 O O . TRP A 1 82 ? 5.899 14.632 2.586 1.00 96.00 82 TRP A O 1
ATOM 628 N N . SER A 1 83 ? 7.703 14.375 1.288 1.00 94.69 83 SER A N 1
ATOM 629 C CA . SER A 1 83 ? 7.385 15.528 0.444 1.00 94.69 83 SER A CA 1
ATOM 630 C C . SER A 1 83 ? 6.121 15.263 -0.379 1.00 94.69 83 SER A C 1
ATOM 632 O O . SER A 1 83 ? 5.847 14.135 -0.785 1.00 94.69 83 SER A O 1
ATOM 634 N N . SER A 1 84 ? 5.385 16.330 -0.721 1.00 93.75 84 SER A N 1
ATOM 635 C CA . SER A 1 84 ? 4.140 16.254 -1.513 1.00 93.75 84 SER A CA 1
ATOM 636 C C . SER A 1 84 ? 4.245 15.370 -2.764 1.00 93.75 84 SER A C 1
ATOM 638 O O . SER A 1 84 ? 3.266 14.744 -3.187 1.00 93.75 84 SER A O 1
ATOM 640 N N . ARG A 1 85 ? 5.442 15.331 -3.357 1.00 94.56 85 ARG A N 1
ATOM 641 C CA . ARG A 1 85 ? 5.845 14.454 -4.453 1.00 94.56 85 ARG A CA 1
ATOM 642 C C . ARG A 1 85 ? 6.995 13.576 -3.978 1.00 94.56 85 ARG A C 1
ATOM 644 O O . ARG A 1 85 ? 8.122 14.049 -3.856 1.00 94.56 85 ARG A O 1
ATOM 651 N N . ILE A 1 86 ? 6.691 12.308 -3.719 1.00 95.56 86 ILE A N 1
ATOM 652 C CA . ILE A 1 86 ? 7.638 11.334 -3.158 1.00 95.56 86 ILE A CA 1
ATOM 653 C C . ILE A 1 86 ? 8.888 11.130 -4.025 1.00 95.56 86 ILE A C 1
ATOM 655 O O . ILE A 1 86 ? 9.949 10.812 -3.512 1.00 95.56 86 ILE A O 1
ATOM 659 N N . GLU A 1 87 ? 8.778 11.342 -5.334 1.00 94.06 87 GLU A N 1
ATOM 660 C CA . GLU A 1 87 ? 9.884 11.246 -6.284 1.00 94.06 87 GLU A CA 1
ATOM 661 C C . GLU A 1 87 ? 10.879 12.396 -6.160 1.00 94.06 87 GLU A C 1
ATOM 663 O O . GLU A 1 87 ? 12.023 12.240 -6.553 1.00 94.06 87 GLU A O 1
ATOM 668 N N . GLU A 1 88 ? 10.480 13.533 -5.592 1.00 93.69 88 GLU A N 1
ATOM 669 C CA . GLU A 1 88 ? 11.365 14.684 -5.390 1.00 93.69 88 GLU A CA 1
ATOM 670 C C . GLU A 1 88 ? 12.143 14.582 -4.062 1.00 93.69 88 GLU A C 1
ATOM 672 O O . GLU A 1 88 ? 13.001 15.420 -3.778 1.00 93.69 88 GLU A O 1
ATOM 677 N N . GLU A 1 89 ? 11.881 13.559 -3.234 1.00 91.38 89 GLU A N 1
ATOM 678 C CA . GLU A 1 89 ? 12.651 13.336 -2.008 1.00 91.38 89 GLU A CA 1
ATOM 679 C C . GLU A 1 89 ? 14.139 13.125 -2.298 1.00 91.38 89 GLU A C 1
ATOM 681 O O . GLU A 1 89 ? 14.528 12.545 -3.312 1.00 91.38 89 GLU A O 1
ATOM 686 N N . ASN A 1 90 ? 14.990 13.586 -1.377 1.00 90.44 90 ASN A N 1
ATOM 687 C CA . ASN A 1 90 ? 16.448 13.515 -1.508 1.00 90.44 90 ASN A CA 1
ATOM 688 C C . ASN A 1 90 ? 16.960 14.075 -2.855 1.00 90.44 90 ASN A C 1
ATOM 690 O O . ASN A 1 90 ? 17.938 13.579 -3.405 1.00 90.44 90 ASN A O 1
ATOM 694 N N . GLY A 1 91 ? 16.277 15.082 -3.415 1.00 89.00 91 GLY A N 1
ATOM 695 C CA . GLY A 1 91 ? 16.658 15.694 -4.690 1.00 89.00 91 GLY A CA 1
ATOM 696 C C . GLY A 1 91 ? 16.444 14.800 -5.915 1.00 89.00 91 GLY A C 1
ATOM 697 O O . GLY A 1 91 ? 17.066 15.044 -6.943 1.00 89.00 91 GLY A O 1
ATOM 698 N N . GLY A 1 92 ? 15.594 13.773 -5.816 1.00 88.62 92 GLY A N 1
ATOM 699 C CA . GLY A 1 92 ? 15.361 12.806 -6.892 1.00 88.62 92 GLY A CA 1
ATOM 700 C C . GLY A 1 92 ? 16.165 11.514 -6.769 1.00 88.62 92 GLY A C 1
ATOM 701 O O . GLY A 1 92 ? 15.898 10.577 -7.509 1.00 88.62 92 GLY A O 1
ATOM 702 N N . ASP A 1 93 ? 17.096 11.416 -5.815 1.00 89.81 93 ASP A N 1
ATOM 703 C CA . ASP A 1 93 ? 17.839 10.179 -5.544 1.00 89.81 93 ASP A CA 1
ATOM 704 C C . ASP A 1 93 ? 17.066 9.288 -4.556 1.00 89.81 93 ASP A C 1
ATOM 706 O O . ASP A 1 93 ? 17.343 9.191 -3.347 1.00 89.81 93 ASP A O 1
ATOM 710 N N . ASN A 1 94 ? 16.011 8.659 -5.068 1.00 92.69 94 ASN A N 1
ATOM 711 C CA . ASN A 1 94 ? 15.198 7.712 -4.322 1.00 92.69 94 ASN A CA 1
ATOM 712 C C . ASN A 1 94 ? 14.553 6.666 -5.244 1.00 92.69 94 ASN A C 1
ATOM 714 O O . ASN A 1 94 ? 14.259 6.925 -6.406 1.00 92.69 94 ASN A O 1
ATOM 718 N N . LEU A 1 95 ? 14.246 5.491 -4.683 1.00 93.19 95 LEU A N 1
ATOM 719 C CA . LEU A 1 95 ? 13.667 4.378 -5.443 1.00 93.19 95 LEU A CA 1
ATOM 720 C C . LEU A 1 95 ? 12.319 4.736 -6.097 1.00 93.19 95 LEU A C 1
ATOM 722 O O . LEU A 1 95 ? 11.983 4.202 -7.153 1.00 93.19 95 LEU A O 1
ATOM 726 N N . ALA A 1 96 ? 11.528 5.625 -5.486 1.00 94.50 96 ALA A N 1
ATOM 727 C CA . ALA A 1 96 ? 10.262 6.044 -6.077 1.00 94.50 96 ALA A CA 1
ATOM 728 C C . ALA A 1 96 ? 10.481 6.869 -7.357 1.00 94.50 96 ALA A C 1
ATOM 730 O O . ALA A 1 96 ? 9.707 6.715 -8.303 1.00 94.50 96 ALA A O 1
ATOM 731 N N . ALA A 1 97 ? 11.534 7.689 -7.415 1.00 94.06 97 ALA A N 1
ATOM 732 C CA . ALA A 1 97 ? 11.949 8.411 -8.612 1.00 94.06 97 ALA A CA 1
ATOM 733 C C . ALA A 1 97 ? 12.402 7.449 -9.714 1.00 94.06 97 ALA A C 1
ATOM 735 O O . ALA A 1 97 ? 11.831 7.496 -10.803 1.00 94.06 97 ALA A O 1
ATOM 736 N N . ASP A 1 98 ? 13.301 6.508 -9.404 1.00 93.56 98 ASP A N 1
ATOM 737 C CA . ASP A 1 98 ? 13.799 5.507 -10.365 1.00 93.56 98 ASP A CA 1
ATOM 738 C C . ASP A 1 98 ? 12.644 4.707 -10.994 1.00 93.56 98 ASP A C 1
ATOM 740 O O . ASP A 1 98 ? 12.574 4.484 -12.206 1.00 93.56 98 ASP A O 1
ATOM 744 N N . LEU A 1 99 ? 11.676 4.290 -10.171 1.00 93.75 99 LEU A N 1
ATOM 745 C CA . LEU A 1 99 ? 10.498 3.561 -10.637 1.00 93.75 99 LEU A CA 1
ATOM 746 C C . LEU A 1 99 ? 9.580 4.433 -11.498 1.00 93.75 99 LEU A C 1
ATOM 748 O O . LEU A 1 99 ? 9.058 3.955 -12.507 1.00 93.75 99 LEU A O 1
ATOM 752 N N . LYS A 1 100 ? 9.370 5.701 -11.125 1.00 91.81 100 LYS A N 1
ATOM 753 C CA . LYS A 1 100 ? 8.556 6.632 -11.917 1.00 91.81 100 LYS A CA 1
ATOM 754 C C . LYS A 1 100 ? 9.228 7.027 -13.226 1.00 91.81 100 LYS A C 1
ATOM 756 O O . LYS A 1 100 ? 8.511 7.229 -14.200 1.00 91.81 100 LYS A O 1
ATOM 761 N N . GLU A 1 101 ? 10.552 7.089 -13.289 1.00 91.75 101 GLU A N 1
ATOM 762 C CA . GLU A 1 101 ? 11.282 7.292 -14.544 1.00 91.75 101 GLU A CA 1
ATOM 763 C C . GLU A 1 101 ? 11.020 6.137 -15.521 1.00 91.75 101 GLU A C 1
ATOM 765 O O . GLU A 1 101 ? 10.765 6.346 -16.707 1.00 91.75 101 GLU A O 1
ATOM 770 N N . LEU A 1 102 ? 11.007 4.904 -15.014 1.00 91.19 102 LEU A N 1
ATOM 771 C CA . LEU A 1 102 ? 10.827 3.705 -15.826 1.00 91.19 102 LEU A CA 1
ATOM 772 C C . LEU A 1 102 ? 9.369 3.431 -16.230 1.00 91.19 102 LEU A C 1
ATOM 774 O O . LEU A 1 102 ? 9.121 3.010 -17.364 1.00 91.19 102 LEU A O 1
ATOM 778 N N . LEU A 1 103 ? 8.421 3.636 -15.312 1.00 90.44 103 LEU A N 1
ATOM 779 C CA . LEU A 1 103 ? 7.008 3.251 -15.456 1.00 90.44 103 LEU A CA 1
ATOM 780 C C . LEU A 1 103 ? 6.074 4.441 -15.719 1.00 90.44 103 LEU A C 1
ATOM 782 O O . LEU A 1 103 ? 4.968 4.266 -16.233 1.00 90.44 103 LEU A O 1
ATOM 786 N N . GLY A 1 104 ? 6.497 5.650 -15.350 1.00 85.38 104 GLY A N 1
ATOM 787 C CA . GLY A 1 104 ? 5.718 6.872 -15.503 1.00 85.38 104 GLY A CA 1
ATOM 788 C C . GLY A 1 104 ? 5.586 7.321 -16.956 1.00 85.38 104 GLY A C 1
ATOM 789 O O . GLY A 1 104 ? 6.003 6.648 -17.898 1.00 85.38 104 GLY A O 1
ATOM 790 N N . ARG A 1 105 ? 4.964 8.483 -17.163 1.00 81.81 105 ARG A N 1
ATOM 791 C CA . ARG A 1 105 ? 4.670 9.005 -18.503 1.00 81.81 105 ARG A CA 1
ATOM 792 C C . ARG A 1 105 ? 5.960 9.213 -19.304 1.00 81.81 105 ARG A C 1
ATOM 794 O O . ARG A 1 105 ? 6.792 10.025 -18.923 1.00 81.81 105 ARG A O 1
ATOM 801 N N . GLY A 1 106 ? 6.070 8.534 -20.445 1.00 79.88 106 GLY A N 1
ATOM 802 C CA . GLY A 1 106 ? 7.258 8.602 -21.307 1.00 79.88 106 GLY A CA 1
ATOM 803 C C . GLY A 1 106 ? 8.408 7.690 -20.868 1.00 79.88 106 GLY A C 1
ATOM 804 O O . GLY A 1 106 ? 9.421 7.642 -21.559 1.00 79.88 106 GLY A O 1
ATOM 805 N N . GLY A 1 107 ? 8.240 6.946 -19.771 1.00 86.38 107 GLY A N 1
ATOM 806 C CA . GLY A 1 107 ? 9.198 5.947 -19.319 1.00 86.38 107 GLY A CA 1
ATOM 807 C C . GLY A 1 107 ? 9.310 4.760 -20.274 1.00 86.38 107 GLY A C 1
ATOM 808 O O . GLY A 1 107 ? 8.391 4.454 -21.041 1.00 86.38 107 GLY A O 1
ATOM 809 N N . LEU A 1 108 ? 10.444 4.059 -20.212 1.00 87.12 108 LEU A N 1
ATOM 810 C CA . LEU A 1 108 ? 10.777 2.946 -21.110 1.00 87.12 108 LEU A CA 1
ATOM 811 C C . LEU A 1 108 ? 9.721 1.824 -21.118 1.00 87.12 108 LEU A C 1
ATOM 813 O O . LEU A 1 108 ? 9.497 1.182 -22.152 1.00 87.12 108 LEU A O 1
ATOM 817 N N . TYR A 1 109 ? 9.089 1.600 -19.966 1.00 87.44 109 TYR A N 1
ATOM 818 C CA . TYR A 1 109 ? 8.085 0.563 -19.734 1.00 87.44 109 TYR A CA 1
ATOM 819 C C . TYR A 1 109 ? 6.673 1.125 -19.569 1.00 87.44 109 TYR A C 1
ATOM 821 O O . TYR A 1 109 ? 5.772 0.403 -19.150 1.00 87.44 109 TYR A O 1
ATOM 829 N N . SER A 1 110 ? 6.473 2.403 -19.890 1.00 83.56 110 SER A N 1
ATOM 830 C CA . SER A 1 110 ? 5.147 3.001 -19.881 1.00 83.56 110 SER A CA 1
ATOM 831 C C . SER A 1 110 ? 4.290 2.357 -20.968 1.00 83.56 110 SER A C 1
ATOM 833 O O . SER A 1 110 ? 4.646 2.373 -22.147 1.00 83.56 110 SER A O 1
ATOM 835 N N . ASP A 1 111 ? 3.139 1.819 -20.585 1.00 72.94 111 ASP A N 1
ATOM 836 C CA . ASP A 1 111 ? 2.142 1.245 -21.491 1.00 72.94 111 ASP A CA 1
ATOM 837 C C . ASP A 1 111 ? 1.069 2.278 -21.893 1.00 72.94 111 ASP A C 1
ATOM 839 O O . ASP A 1 111 ? -0.045 1.942 -22.295 1.00 72.94 111 ASP A O 1
ATOM 843 N N . CYS A 1 112 ? 1.411 3.568 -21.816 1.00 65.50 112 CYS A N 1
ATOM 844 C CA . CYS A 1 112 ? 0.565 4.645 -22.310 1.00 65.50 112 CYS A CA 1
ATOM 845 C C . CYS A 1 112 ? 0.476 4.585 -23.841 1.00 65.50 112 CYS A C 1
ATOM 847 O O . CYS A 1 112 ? 1.387 5.018 -24.549 1.00 65.50 112 CYS A O 1
ATOM 849 N N . SER A 1 113 ? -0.648 4.111 -24.375 1.00 52.94 113 SER A N 1
ATOM 850 C CA . SER A 1 113 ? -0.957 4.282 -25.795 1.00 52.94 113 SER A CA 1
ATOM 851 C C . SER A 1 113 ? -1.478 5.698 -26.064 1.00 52.94 113 SER A C 1
ATOM 853 O O . SER A 1 113 ? -2.323 6.198 -25.320 1.00 52.94 113 SER A O 1
ATOM 855 N N . PHE A 1 114 ? -1.024 6.330 -27.150 1.00 47.19 114 PHE A N 1
ATOM 856 C CA . PHE A 1 114 ? -1.606 7.563 -27.689 1.00 47.19 114 PHE A CA 1
ATOM 857 C C . PHE A 1 114 ? -3.060 7.296 -28.130 1.00 47.19 114 PHE A C 1
ATOM 859 O O . PHE A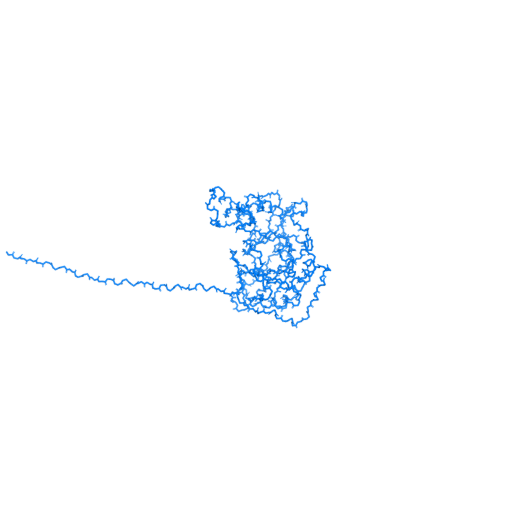 1 114 ? -3.310 6.932 -29.275 1.00 47.19 114 PHE A O 1
ATOM 866 N N . PHE A 1 115 ? -4.030 7.470 -27.232 1.00 43.00 115 PHE A N 1
ATOM 867 C CA . PHE A 1 115 ? -5.439 7.589 -27.599 1.00 43.00 115 PHE A CA 1
ATOM 868 C C . PHE A 1 115 ? -5.947 8.985 -27.228 1.00 43.00 115 PHE A C 1
ATOM 870 O O . PHE A 1 115 ? -5.984 9.380 -26.068 1.00 43.00 115 PHE A O 1
ATOM 877 N N . SER A 1 116 ? -6.263 9.734 -28.285 1.00 37.91 116 SER A N 1
ATOM 878 C CA . SER A 1 116 ? -7.057 10.961 -28.370 1.00 37.91 116 SER A CA 1
ATOM 879 C C . SER A 1 116 ? -7.636 11.516 -27.054 1.00 37.91 116 SER A C 1
ATOM 881 O O . SER A 1 116 ? -8.643 11.031 -26.550 1.00 37.91 116 SER A O 1
ATOM 883 N N . PHE A 1 117 ? -7.047 12.620 -26.586 1.00 45.88 117 PHE A N 1
ATOM 884 C CA . PHE A 1 117 ? -7.671 13.732 -25.845 1.00 45.88 117 PHE A CA 1
ATOM 885 C C . PHE A 1 117 ? -8.445 13.490 -24.529 1.00 45.88 117 PHE A C 1
ATOM 887 O O . PHE A 1 117 ? -8.829 14.476 -23.903 1.00 45.88 117 PHE A O 1
ATOM 894 N N . LEU A 1 118 ? -8.605 12.266 -24.020 1.00 38.19 118 LEU A N 1
ATOM 895 C CA . LEU A 1 118 ? -9.224 12.021 -22.708 1.00 38.19 118 LEU A CA 1
ATOM 896 C C . LEU A 1 118 ? -8.412 10.999 -21.896 1.00 38.19 118 LEU A C 1
ATOM 898 O O . LEU A 1 118 ? -8.543 9.800 -22.082 1.00 38.19 118 LEU A O 1
ATOM 902 N N . ALA A 1 119 ? -7.594 11.525 -20.977 1.00 41.34 119 ALA A N 1
ATOM 903 C CA . ALA A 1 119 ? -6.849 10.828 -19.920 1.00 41.34 119 ALA A CA 1
ATOM 904 C C . ALA A 1 119 ? -5.865 9.715 -20.362 1.00 41.34 119 ALA A C 1
ATOM 906 O O . ALA A 1 119 ? -6.239 8.590 -20.671 1.00 41.34 119 ALA A O 1
ATOM 907 N N . PHE A 1 120 ? -4.562 10.011 -20.261 1.00 51.41 120 PHE A N 1
ATOM 908 C CA . PHE A 1 120 ? -3.481 9.018 -20.266 1.00 51.41 120 PHE A CA 1
ATOM 909 C C . PHE A 1 120 ? -3.626 8.104 -19.039 1.00 51.41 120 PHE A C 1
ATOM 911 O O . PHE A 1 120 ? -3.191 8.485 -17.951 1.00 51.41 120 PHE A O 1
ATOM 918 N N . GLN A 1 121 ? -4.249 6.933 -19.176 1.00 55.16 121 GLN A N 1
ATOM 919 C CA . GLN A 1 121 ? -4.222 5.916 -18.125 1.00 55.16 121 GLN A CA 1
ATOM 920 C C . GLN A 1 121 ? -3.525 4.647 -18.628 1.00 55.16 121 GLN A C 1
ATOM 922 O O . GLN A 1 121 ? -3.905 4.142 -19.685 1.00 55.16 121 GLN A O 1
ATOM 927 N N . PRO A 1 122 ? -2.505 4.153 -17.904 1.00 65.69 122 PRO A N 1
ATOM 928 C CA . PRO A 1 122 ? -1.854 2.887 -18.224 1.00 65.69 122 PRO A CA 1
ATOM 929 C C . PRO A 1 122 ? -2.862 1.733 -18.123 1.00 65.69 122 PRO A C 1
ATOM 931 O O . PRO A 1 122 ? -3.672 1.697 -17.192 1.00 65.69 122 PRO A O 1
ATOM 934 N N . PHE A 1 123 ? -2.820 0.782 -19.059 1.00 77.06 123 PHE A N 1
ATOM 935 C CA . PHE A 1 123 ? -3.652 -0.429 -18.996 1.00 77.06 123 PHE A CA 1
ATOM 936 C C . PHE A 1 123 ? -3.204 -1.360 -17.861 1.00 77.06 123 PHE A C 1
ATOM 938 O O . PHE A 1 123 ? -4.007 -2.118 -17.321 1.00 77.06 123 PHE A O 1
ATOM 945 N N . HIS A 1 124 ? -1.932 -1.271 -17.481 1.00 85.19 124 HIS A N 1
ATOM 946 C CA . HIS A 1 124 ? -1.273 -2.000 -16.413 1.00 85.19 124 HIS A CA 1
ATOM 947 C C . HIS A 1 124 ? -0.668 -1.011 -15.412 1.00 85.19 124 HIS A C 1
ATOM 949 O O . HIS A 1 124 ? 0.543 -0.814 -15.322 1.00 85.19 124 HIS A O 1
ATOM 955 N N . ASN A 1 125 ? -1.541 -0.330 -14.672 1.00 88.81 125 ASN A N 1
ATOM 956 C CA . ASN A 1 125 ? -1.124 0.705 -13.733 1.00 88.81 125 ASN A CA 1
ATOM 957 C C . ASN A 1 125 ? -0.306 0.130 -12.561 1.00 88.81 125 ASN A C 1
ATOM 959 O O . ASN A 1 125 ? -0.808 -0.716 -11.818 1.00 88.81 125 ASN A O 1
ATOM 963 N N . ILE A 1 126 ? 0.907 0.642 -12.346 1.00 92.44 126 ILE A N 1
ATOM 964 C CA . ILE A 1 126 ? 1.730 0.337 -11.170 1.00 92.44 126 ILE A CA 1
ATOM 965 C C . ILE A 1 126 ? 1.700 1.525 -10.208 1.00 92.44 126 ILE A C 1
ATOM 967 O O . ILE A 1 126 ? 2.228 2.597 -10.501 1.00 92.44 126 ILE A O 1
ATOM 971 N N . SER A 1 127 ? 1.097 1.336 -9.036 1.00 93.81 127 SER A N 1
ATOM 972 C CA . SER A 1 127 ? 1.017 2.364 -7.999 1.00 93.81 127 SER A CA 1
ATOM 973 C C . SER A 1 127 ? 2.268 2.338 -7.121 1.00 93.81 127 SER A C 1
ATOM 975 O O . SER A 1 127 ? 2.378 1.497 -6.233 1.00 93.81 127 SER A O 1
ATOM 977 N N . VAL A 1 128 ? 3.184 3.283 -7.319 1.00 96.19 128 VAL A N 1
ATOM 978 C CA . VAL A 1 128 ? 4.378 3.450 -6.471 1.00 96.19 128 VAL A CA 1
ATOM 979 C C . VAL A 1 128 ? 4.048 4.327 -5.264 1.00 96.19 128 VAL A C 1
ATOM 981 O O . VAL A 1 128 ? 3.580 5.454 -5.432 1.00 96.19 128 VAL A O 1
ATOM 984 N N . LEU A 1 129 ? 4.296 3.815 -4.060 1.00 97.12 129 LEU A N 1
ATOM 985 C CA . LEU A 1 129 ? 4.050 4.490 -2.787 1.00 97.12 129 LEU A CA 1
ATOM 986 C C . LEU A 1 129 ? 5.249 4.332 -1.855 1.00 97.12 129 LEU A C 1
ATOM 988 O O . LEU A 1 129 ? 5.929 3.311 -1.896 1.00 97.12 129 LEU A O 1
ATOM 992 N N . ASN A 1 130 ? 5.440 5.287 -0.953 1.00 97.75 130 ASN A N 1
ATOM 993 C CA . ASN A 1 130 ? 6.324 5.114 0.196 1.00 97.75 130 ASN A CA 1
ATOM 994 C C . ASN A 1 130 ? 5.526 4.603 1.399 1.00 97.75 130 ASN A C 1
ATOM 996 O O . ASN A 1 130 ? 4.332 4.884 1.524 1.00 97.75 130 ASN A O 1
ATOM 1000 N N . ALA A 1 131 ? 6.188 3.849 2.270 1.00 98.12 131 ALA A N 1
ATOM 1001 C CA . ALA A 1 131 ? 5.618 3.289 3.484 1.00 98.12 131 ALA A CA 1
ATOM 1002 C C . ALA A 1 131 ? 6.558 3.474 4.679 1.00 98.12 131 ALA A C 1
ATOM 1004 O O . ALA A 1 131 ? 7.782 3.403 4.546 1.00 98.12 131 ALA A O 1
ATOM 1005 N N . SER A 1 132 ? 5.974 3.633 5.866 1.00 97.94 132 SER A N 1
ATOM 1006 C CA . SER A 1 132 ? 6.704 3.811 7.125 1.00 97.94 132 SER A CA 1
ATOM 1007 C C . SER A 1 132 ? 7.379 2.546 7.640 1.00 97.94 132 SER A C 1
ATOM 1009 O O . SER A 1 132 ? 8.022 2.573 8.685 1.00 97.94 132 SER A O 1
ATOM 1011 N N . PHE A 1 133 ? 7.253 1.429 6.927 1.00 97.25 133 PHE A N 1
ATOM 1012 C CA . PHE A 1 133 ? 7.954 0.208 7.284 1.00 97.25 133 PHE A CA 1
ATOM 1013 C C . PHE A 1 133 ? 9.469 0.389 7.142 1.00 97.25 133 PHE A C 1
ATOM 1015 O O . PHE A 1 133 ? 9.923 0.961 6.144 1.00 97.25 133 PHE A O 1
ATOM 1022 N N . PRO A 1 134 ? 10.263 -0.120 8.096 1.00 95.25 134 PRO A N 1
ATOM 1023 C CA . PRO A 1 134 ? 11.710 -0.134 7.963 1.00 95.25 134 PRO A CA 1
ATOM 1024 C C . PRO A 1 134 ? 12.148 -1.095 6.849 1.00 95.25 134 PRO A C 1
ATOM 1026 O O . PRO A 1 134 ? 11.534 -2.143 6.615 1.00 95.25 134 PRO A O 1
ATOM 1029 N N . SER A 1 135 ? 13.224 -0.727 6.153 1.00 94.38 135 SER A N 1
ATOM 1030 C CA . SER A 1 135 ? 13.900 -1.620 5.209 1.00 94.38 135 SER A CA 1
ATOM 1031 C C . SER A 1 135 ? 14.618 -2.757 5.942 1.00 94.38 135 SER A C 1
ATOM 1033 O O . SER A 1 135 ? 14.998 -2.622 7.103 1.00 94.38 135 SER A O 1
ATOM 1035 N N . SER A 1 136 ? 14.787 -3.880 5.249 1.00 93.00 136 SER A N 1
ATOM 1036 C CA . SER A 1 136 ? 15.528 -5.044 5.729 1.00 93.00 136 SER A CA 1
ATOM 1037 C C . SER A 1 136 ? 16.973 -4.690 6.045 1.00 93.00 136 SER A C 1
ATOM 1039 O O . SER A 1 136 ? 17.596 -3.886 5.351 1.00 93.00 136 SER A O 1
ATOM 1041 N N . VAL A 1 137 ? 17.520 -5.345 7.062 1.00 89.56 137 VAL A N 1
ATOM 1042 C CA . VAL A 1 137 ? 18.913 -5.162 7.471 1.00 89.56 137 VAL A CA 1
ATOM 1043 C C . VAL A 1 137 ? 19.756 -6.264 6.834 1.00 89.56 137 VAL A C 1
ATOM 1045 O O . VAL A 1 137 ? 19.555 -7.450 7.094 1.00 89.56 137 VAL A O 1
ATOM 1048 N N . SER A 1 138 ? 20.680 -5.861 5.963 1.00 85.25 138 SER A N 1
ATOM 1049 C CA . SER A 1 138 ? 21.636 -6.746 5.286 1.00 85.25 138 SER A CA 1
ATOM 1050 C C . SER A 1 138 ? 22.869 -6.989 6.157 1.00 85.25 138 SER A C 1
ATOM 1052 O O . SER A 1 138 ? 23.297 -6.098 6.891 1.00 85.25 138 SER A O 1
ATOM 1054 N N . ARG A 1 139 ? 23.517 -8.155 6.011 1.00 82.94 139 ARG A N 1
ATOM 1055 C CA . ARG A 1 139 ? 24.844 -8.414 6.622 1.00 82.94 139 ARG A CA 1
ATOM 1056 C C . ARG A 1 139 ? 25.964 -7.535 6.077 1.00 82.94 139 ARG A C 1
ATOM 1058 O O . ARG A 1 139 ? 27.029 -7.482 6.684 1.00 82.94 139 ARG A O 1
ATOM 1065 N N . ARG A 1 140 ? 25.758 -6.917 4.913 1.00 80.62 140 ARG A N 1
ATOM 1066 C CA . ARG A 1 140 ? 26.724 -6.038 4.243 1.00 80.62 140 ARG A CA 1
ATOM 1067 C C . ARG A 1 140 ? 26.259 -4.589 4.385 1.00 80.62 140 ARG A C 1
ATOM 1069 O O . ARG A 1 140 ? 25.553 -4.107 3.495 1.00 80.62 140 ARG A O 1
ATOM 1076 N N . PRO A 1 141 ? 26.586 -3.908 5.497 1.00 73.81 141 PRO A N 1
ATOM 1077 C CA . PRO A 1 141 ? 26.109 -2.553 5.756 1.00 73.81 141 PRO A CA 1
ATOM 1078 C C . PRO A 1 141 ? 26.680 -1.527 4.769 1.00 73.81 141 PRO A C 1
ATOM 1080 O O . PRO A 1 141 ? 26.143 -0.428 4.664 1.00 73.81 141 PRO A O 1
ATOM 1083 N N . GLU A 1 142 ? 27.740 -1.866 4.023 1.00 78.94 142 GLU A N 1
ATOM 1084 C CA . GLU A 1 142 ? 28.341 -0.963 3.037 1.00 78.94 142 GLU A CA 1
ATOM 1085 C C . GLU A 1 142 ? 27.434 -0.736 1.818 1.00 78.94 142 GLU A C 1
ATOM 1087 O O . GLU A 1 142 ? 27.561 0.277 1.131 1.00 78.94 142 GLU A O 1
ATOM 1092 N N . VAL A 1 143 ? 26.512 -1.665 1.538 1.00 80.44 143 VAL A N 1
ATOM 1093 C CA . VAL A 1 143 ? 25.580 -1.559 0.412 1.00 80.44 143 VAL A CA 1
ATOM 1094 C C . VAL A 1 143 ? 24.239 -1.054 0.921 1.00 80.44 143 VAL A C 1
ATOM 1096 O O . VAL A 1 143 ? 23.470 -1.793 1.536 1.00 80.44 143 VAL A O 1
ATOM 1099 N N . GLN A 1 144 ? 23.924 0.204 0.612 1.00 82.69 144 GLN A N 1
ATOM 1100 C CA . GLN A 1 144 ? 22.593 0.741 0.871 1.00 82.69 144 GLN A CA 1
ATOM 1101 C C . GLN A 1 144 ? 21.568 0.005 0.007 1.00 82.69 144 GLN A C 1
ATOM 1103 O O . GLN A 1 144 ? 21.630 0.010 -1.227 1.00 82.69 144 GLN A O 1
ATOM 1108 N N . THR A 1 145 ? 20.621 -0.641 0.677 1.00 89.75 145 THR A N 1
ATOM 1109 C CA . THR A 1 145 ? 19.516 -1.347 0.037 1.00 89.75 145 THR A CA 1
ATOM 1110 C C . THR A 1 145 ? 18.198 -0.798 0.549 1.00 89.75 145 THR A C 1
ATOM 1112 O O . THR A 1 145 ? 18.095 -0.312 1.674 1.00 89.75 145 THR A O 1
ATOM 1115 N N . THR A 1 146 ? 17.183 -0.849 -0.300 1.00 93.19 146 THR A N 1
ATOM 1116 C CA . THR A 1 146 ? 15.809 -0.519 0.072 1.00 93.19 146 THR A CA 1
ATOM 1117 C C . THR A 1 146 ? 14.945 -1.755 -0.112 1.00 93.19 146 THR A C 1
ATOM 1119 O O . THR A 1 146 ? 15.141 -2.513 -1.059 1.00 93.19 146 THR A O 1
ATOM 1122 N N . SER A 1 147 ? 13.993 -1.981 0.784 1.00 95.94 147 SER A N 1
ATOM 1123 C CA . SER A 1 147 ? 13.020 -3.060 0.617 1.00 95.94 147 SER A CA 1
ATOM 1124 C C . SER A 1 147 ? 11.728 -2.554 -0.002 1.00 95.94 147 SER A C 1
ATOM 1126 O O . SER A 1 147 ? 11.382 -1.378 0.133 1.00 95.94 147 SER A O 1
ATOM 1128 N N . ALA A 1 148 ? 10.983 -3.457 -0.632 1.00 97.31 148 ALA A N 1
ATOM 1129 C CA . ALA A 1 148 ? 9.661 -3.140 -1.140 1.00 97.31 148 ALA A CA 1
ATOM 1130 C C . ALA A 1 148 ? 8.664 -4.290 -0.971 1.00 97.31 148 ALA A C 1
ATOM 1132 O O . ALA A 1 148 ? 9.015 -5.460 -1.129 1.00 97.31 148 ALA A O 1
ATOM 1133 N N . TYR A 1 149 ? 7.405 -3.949 -0.700 1.00 98.12 149 TYR A N 1
ATOM 1134 C CA . TYR A 1 149 ? 6.278 -4.878 -0.808 1.00 98.12 149 TYR A CA 1
ATOM 1135 C C . TYR A 1 149 ? 5.602 -4.732 -2.169 1.00 98.12 149 TYR A C 1
ATOM 1137 O O . TYR A 1 149 ? 5.426 -3.615 -2.653 1.00 98.12 149 TYR A O 1
ATOM 1145 N N . LEU A 1 150 ? 5.184 -5.854 -2.744 1.00 97.75 150 LEU A N 1
ATOM 1146 C CA . LEU A 1 150 ? 4.408 -5.945 -3.974 1.00 97.75 150 LEU A CA 1
ATOM 1147 C C . LEU A 1 150 ? 3.024 -6.508 -3.637 1.00 97.75 150 LEU A C 1
ATOM 1149 O O . LEU A 1 150 ? 2.892 -7.620 -3.112 1.00 97.75 150 LEU A O 1
ATOM 1153 N N . LEU A 1 151 ? 1.989 -5.707 -3.879 1.00 97.19 151 LEU A N 1
ATOM 1154 C CA . LEU A 1 151 ? 0.602 -6.032 -3.563 1.00 97.19 151 LEU A CA 1
ATOM 1155 C C . LEU A 1 151 ? -0.287 -5.775 -4.789 1.00 97.19 151 LEU A C 1
ATOM 1157 O O . LEU A 1 151 ? -0.174 -4.723 -5.395 1.00 97.19 151 LEU A O 1
ATOM 1161 N N . PRO A 1 152 ? -1.216 -6.665 -5.166 1.00 95.44 152 PRO A N 1
ATOM 1162 C CA . PRO A 1 152 ? -1.695 -7.813 -4.413 1.00 95.44 152 PRO A CA 1
ATOM 1163 C C . PRO A 1 152 ? -0.973 -9.122 -4.775 1.00 95.44 152 PRO A C 1
ATOM 1165 O O . PRO A 1 152 ? -1.557 -10.192 -4.608 1.00 95.44 152 PRO A O 1
ATOM 1168 N N . SER A 1 153 ? 0.263 -9.099 -5.292 1.00 95.75 153 SER A N 1
ATOM 1169 C CA . SER A 1 153 ? 1.037 -10.342 -5.473 1.00 95.75 153 SER A CA 1
ATOM 1170 C C . SER A 1 153 ? 1.462 -10.989 -4.147 1.00 95.75 153 SER A C 1
ATOM 1172 O O . SER A 1 153 ? 1.684 -12.204 -4.116 1.00 95.75 153 SER A O 1
ATOM 1174 N N . PHE A 1 154 ? 1.474 -10.212 -3.055 1.00 96.75 154 PHE A N 1
ATOM 1175 C CA . PHE A 1 154 ? 1.912 -10.602 -1.709 1.00 96.75 154 PHE A CA 1
ATOM 1176 C C . PHE A 1 154 ? 3.369 -11.052 -1.688 1.00 96.75 154 PHE A C 1
ATOM 1178 O O . PHE A 1 154 ? 3.706 -12.059 -1.068 1.00 96.75 154 PHE A O 1
ATOM 1185 N N . GLN A 1 155 ? 4.235 -10.303 -2.367 1.00 96.62 155 GLN A N 1
ATOM 1186 C CA . GLN A 1 155 ? 5.671 -10.560 -2.379 1.00 96.62 155 GLN A CA 1
ATOM 1187 C C . GLN A 1 155 ? 6.426 -9.450 -1.656 1.00 96.62 155 GLN A C 1
ATOM 1189 O O . GLN A 1 155 ? 6.048 -8.283 -1.695 1.00 96.62 155 GLN A O 1
ATOM 1194 N N . TYR A 1 156 ? 7.510 -9.822 -0.991 1.00 97.56 156 TYR A N 1
ATOM 1195 C CA . TYR A 1 156 ? 8.439 -8.907 -0.354 1.00 97.56 156 TYR A CA 1
ATOM 1196 C C . TYR A 1 156 ? 9.810 -9.053 -0.988 1.00 97.56 156 TYR A C 1
ATOM 1198 O O . TYR A 1 156 ? 10.352 -10.157 -1.066 1.00 97.56 156 TYR A O 1
ATOM 1206 N N . VAL A 1 157 ? 10.367 -7.927 -1.414 1.00 97.00 157 VAL A N 1
ATOM 1207 C CA . VAL A 1 157 ? 11.711 -7.819 -1.966 1.00 97.00 157 VAL A CA 1
ATOM 1208 C C . VAL A 1 157 ? 12.591 -7.170 -0.897 1.00 97.00 157 VAL A C 1
ATOM 1210 O O . VAL A 1 157 ? 12.457 -5.968 -0.661 1.00 97.00 157 VAL A O 1
ATOM 1213 N N . PRO A 1 158 ? 13.461 -7.936 -0.215 1.00 94.25 158 PRO A N 1
ATOM 1214 C CA . PRO A 1 158 ? 14.215 -7.419 0.924 1.00 94.25 158 PRO A CA 1
ATOM 1215 C C . PRO A 1 158 ? 15.330 -6.462 0.504 1.00 94.25 158 PRO A C 1
ATOM 1217 O O . PRO A 1 158 ? 15.559 -5.462 1.177 1.00 94.25 158 PRO A O 1
ATOM 1220 N N . PHE A 1 159 ? 16.002 -6.734 -0.613 1.00 92.94 159 PHE A N 1
ATOM 1221 C CA . PHE A 1 159 ? 17.234 -6.040 -0.970 1.00 92.94 159 PHE A CA 1
ATOM 1222 C C . PHE A 1 159 ? 17.174 -5.509 -2.401 1.00 92.94 159 PHE A C 1
ATOM 1224 O O . PHE A 1 159 ? 17.367 -6.253 -3.362 1.00 92.94 159 PHE A O 1
ATOM 1231 N N . LEU A 1 160 ? 16.938 -4.205 -2.540 1.00 92.38 160 LEU A N 1
ATOM 1232 C CA . LEU A 1 160 ? 17.122 -3.463 -3.786 1.00 92.38 160 LEU A CA 1
ATOM 1233 C C . LEU A 1 160 ? 18.335 -2.544 -3.621 1.00 92.38 160 LEU A C 1
ATOM 1235 O O . LEU A 1 160 ? 18.195 -1.454 -3.058 1.00 92.38 160 LEU A O 1
ATOM 1239 N N . PRO A 1 161 ? 19.538 -2.985 -4.026 1.00 89.06 161 PRO A N 1
ATOM 1240 C CA . PRO A 1 161 ? 20.712 -2.127 -3.999 1.00 89.06 161 PRO A CA 1
ATOM 1241 C C . PRO A 1 161 ? 20.553 -1.001 -5.021 1.00 89.06 161 PRO A C 1
ATOM 1243 O O . PRO A 1 161 ? 20.159 -1.251 -6.158 1.00 89.06 161 PRO A O 1
ATOM 1246 N N . ARG A 1 162 ? 20.904 0.228 -4.629 1.00 80.31 162 ARG A N 1
ATOM 1247 C CA . ARG A 1 162 ? 20.859 1.401 -5.523 1.00 80.31 162 ARG A CA 1
ATOM 1248 C C . ARG A 1 162 ? 22.220 1.784 -6.110 1.00 80.31 162 ARG A C 1
ATOM 1250 O O . ARG A 1 162 ? 22.419 2.908 -6.544 1.00 80.31 162 ARG A O 1
ATOM 1257 N N . VAL A 1 163 ? 23.173 0.848 -6.122 1.00 79.75 163 VAL A N 1
ATOM 1258 C CA . VAL A 1 163 ? 24.492 1.056 -6.754 1.00 79.75 163 VAL A CA 1
ATOM 1259 C C . VAL A 1 163 ? 24.409 1.088 -8.285 1.00 79.75 163 VAL A C 1
ATOM 1261 O O . VAL A 1 163 ? 25.280 1.661 -8.932 1.00 79.75 163 VAL A O 1
ATOM 1264 N N . SER A 1 164 ? 23.374 0.474 -8.867 1.00 80.38 164 SER A N 1
ATOM 1265 C CA . SER A 1 164 ? 23.060 0.528 -10.296 1.00 80.38 164 SER A CA 1
ATOM 1266 C C . SER A 1 164 ? 21.551 0.405 -10.530 1.00 80.38 164 SER A C 1
ATOM 1268 O O . SER A 1 164 ? 20.800 -0.040 -9.659 1.00 80.38 164 SER A O 1
ATOM 1270 N N . PHE A 1 165 ? 21.108 0.742 -11.743 1.00 87.00 165 PHE A N 1
ATOM 1271 C CA . PHE A 1 165 ? 19.718 0.566 -12.179 1.00 87.00 165 PHE A CA 1
ATOM 1272 C C . PHE A 1 165 ? 19.331 -0.902 -12.432 1.00 87.00 165 PHE A C 1
ATOM 1274 O O . PHE A 1 165 ? 18.162 -1.196 -12.687 1.00 87.00 165 PHE A O 1
ATOM 1281 N N . ASP A 1 166 ? 20.273 -1.848 -12.357 1.00 90.56 166 ASP A N 1
ATOM 1282 C CA . ASP A 1 166 ? 20.029 -3.246 -12.733 1.00 90.56 166 ASP A CA 1
ATOM 1283 C C . ASP A 1 166 ? 19.006 -3.922 -11.822 1.00 90.56 166 ASP A C 1
ATOM 1285 O O . ASP A 1 166 ? 18.130 -4.639 -12.308 1.00 90.56 166 ASP A O 1
ATOM 1289 N N . ALA A 1 167 ? 19.065 -3.661 -10.512 1.00 92.06 167 ALA A N 1
ATOM 1290 C CA . ALA A 1 167 ? 18.109 -4.210 -9.552 1.00 92.06 167 ALA A CA 1
ATOM 1291 C C . ALA A 1 167 ? 16.692 -3.664 -9.792 1.00 92.06 167 ALA A C 1
ATOM 1293 O O . ALA A 1 167 ? 15.719 -4.419 -9.763 1.00 92.06 167 ALA A O 1
ATOM 1294 N N . VAL A 1 168 ? 16.570 -2.370 -10.105 1.00 93.31 168 VAL A N 1
ATOM 1295 C CA . VAL A 1 168 ? 15.284 -1.733 -10.429 1.00 93.31 168 VAL A CA 1
ATOM 1296 C C . VAL A 1 168 ? 14.737 -2.279 -11.752 1.00 93.31 168 VAL A C 1
ATOM 1298 O O . VAL A 1 168 ? 13.560 -2.631 -11.849 1.00 93.31 168 VAL A O 1
ATOM 1301 N N . HIS A 1 169 ? 15.591 -2.453 -12.764 1.00 94.00 169 HIS A N 1
ATOM 1302 C CA . HIS A 1 169 ? 15.212 -3.106 -14.015 1.00 94.00 169 HIS A CA 1
ATOM 1303 C C . HIS A 1 169 ? 14.787 -4.561 -13.816 1.00 94.00 169 HIS A C 1
ATOM 1305 O O . HIS A 1 169 ? 13.814 -4.994 -14.437 1.00 94.00 169 HIS A O 1
ATOM 1311 N N . ALA A 1 170 ? 15.488 -5.312 -12.968 1.00 95.00 170 ALA A N 1
ATOM 1312 C CA . ALA A 1 170 ? 15.136 -6.684 -12.637 1.00 95.00 170 ALA A CA 1
ATOM 1313 C C . ALA A 1 170 ? 13.783 -6.757 -11.919 1.00 95.00 170 ALA A C 1
ATOM 1315 O O . ALA A 1 170 ? 12.966 -7.615 -12.250 1.00 95.00 170 ALA A O 1
ATOM 1316 N N . LEU A 1 171 ? 13.505 -5.817 -11.011 1.00 96.06 171 LEU A N 1
ATOM 1317 C CA . LEU A 1 171 ? 12.210 -5.690 -10.346 1.00 96.06 171 LEU A CA 1
ATOM 1318 C C . LEU A 1 171 ? 11.089 -5.431 -11.352 1.00 96.06 171 LEU A C 1
ATOM 1320 O O . LEU A 1 171 ? 10.090 -6.152 -11.377 1.00 96.06 171 LEU A O 1
ATOM 1324 N N . VAL A 1 172 ? 11.274 -4.442 -12.228 1.00 95.50 172 VAL A N 1
ATOM 1325 C CA . VAL A 1 172 ? 10.271 -4.079 -13.232 1.00 95.50 172 VAL A CA 1
ATOM 1326 C C . VAL A 1 172 ? 10.006 -5.252 -14.174 1.00 95.50 172 VAL A C 1
ATOM 1328 O O . VAL A 1 172 ? 8.865 -5.694 -14.303 1.00 95.50 172 VAL A O 1
ATOM 1331 N N . LYS A 1 173 ? 11.057 -5.811 -14.786 1.00 95.38 173 LYS A N 1
ATOM 1332 C CA . LYS A 1 173 ? 10.933 -6.891 -15.774 1.00 95.38 173 LYS A CA 1
ATOM 1333 C C . LYS A 1 173 ? 10.482 -8.213 -15.164 1.00 95.38 173 LYS A C 1
ATOM 1335 O O . LYS A 1 173 ? 9.729 -8.936 -15.806 1.00 95.38 173 LYS A O 1
ATOM 1340 N N . GLY A 1 174 ? 10.951 -8.552 -13.967 1.00 95.19 174 GLY A N 1
ATOM 1341 C CA . GLY A 1 174 ? 10.683 -9.841 -13.329 1.00 95.19 174 GLY A CA 1
ATOM 1342 C C . GLY A 1 174 ? 9.351 -9.905 -12.583 1.00 95.19 174 GLY A C 1
ATOM 1343 O O . GLY A 1 174 ? 8.775 -10.989 -12.465 1.00 95.19 174 GLY A O 1
ATOM 1344 N N . TYR A 1 175 ? 8.855 -8.764 -12.091 1.00 95.00 175 TYR A N 1
ATOM 1345 C CA . TYR A 1 175 ? 7.716 -8.735 -11.172 1.00 95.00 175 TYR A CA 1
ATOM 1346 C C . TYR A 1 175 ? 6.628 -7.728 -11.552 1.00 95.00 175 TYR A C 1
ATOM 1348 O O . TYR A 1 175 ? 5.454 -8.079 -11.487 1.00 95.00 175 TYR A O 1
ATOM 1356 N N . LEU A 1 176 ? 6.966 -6.506 -11.973 1.00 94.75 176 LEU A N 1
ATOM 1357 C CA . LEU A 1 176 ? 5.946 -5.461 -12.149 1.00 94.75 176 LEU A CA 1
ATOM 1358 C C . LEU A 1 176 ? 5.226 -5.532 -13.493 1.00 94.75 176 LEU A C 1
ATOM 1360 O O . LEU A 1 176 ? 4.020 -5.323 -13.528 1.00 94.75 176 LEU A O 1
ATOM 1364 N N . LEU A 1 177 ? 5.925 -5.844 -14.586 1.00 94.06 177 LEU A N 1
ATOM 1365 C CA . LEU A 1 177 ? 5.311 -5.922 -15.915 1.00 94.06 177 LEU A CA 1
ATOM 1366 C C . LEU A 1 177 ? 4.205 -6.996 -15.994 1.00 94.06 177 LEU A C 1
ATOM 1368 O O . LEU A 1 177 ? 4.258 -7.983 -15.250 1.00 94.06 177 LEU A O 1
ATOM 1372 N N . PRO A 1 178 ? 3.215 -6.840 -16.894 1.00 92.25 178 PRO A N 1
ATOM 1373 C CA . PRO A 1 178 ? 2.174 -7.836 -17.125 1.00 92.25 178 PRO A CA 1
ATOM 1374 C C . PRO A 1 178 ? 2.724 -9.110 -17.769 1.00 92.25 178 PRO A C 1
ATOM 1376 O O . PRO A 1 178 ? 3.611 -9.067 -18.617 1.00 92.25 178 PRO A O 1
ATOM 1379 N N . GLU A 1 179 ? 2.127 -10.254 -17.438 1.00 90.81 179 GLU A N 1
ATOM 1380 C CA . GLU A 1 179 ? 2.375 -11.520 -18.151 1.00 90.81 179 GLU A CA 1
ATOM 1381 C C . GLU A 1 179 ? 1.693 -11.546 -19.522 1.00 90.81 179 GLU A C 1
ATOM 1383 O O . GLU A 1 179 ? 2.206 -12.128 -20.474 1.00 90.81 179 GLU A O 1
ATOM 1388 N N . LYS A 1 180 ? 0.534 -10.890 -19.630 1.00 89.69 180 LYS A N 1
ATOM 1389 C CA . LYS A 1 180 ? -0.226 -10.762 -20.869 1.00 89.69 180 LYS A CA 1
ATOM 1390 C C . LYS A 1 180 ? -0.630 -9.312 -21.077 1.00 89.69 180 LYS A C 1
ATOM 1392 O O . LYS A 1 180 ? -1.284 -8.716 -20.226 1.00 89.69 180 LYS A O 1
ATOM 1397 N N . LEU A 1 181 ? -0.273 -8.767 -22.235 1.00 87.88 181 LEU A N 1
ATOM 1398 C CA . LEU A 1 181 ? -0.671 -7.420 -22.621 1.00 87.88 181 LEU A CA 1
ATOM 1399 C C . LEU A 1 181 ? -2.174 -7.339 -22.905 1.00 87.88 181 LEU A C 1
ATOM 1401 O O . LEU A 1 181 ? -2.792 -8.280 -23.408 1.00 87.88 181 LEU A O 1
ATOM 1405 N N . HIS A 1 182 ? -2.748 -6.176 -22.609 1.00 86.50 182 HIS A N 1
ATOM 1406 C CA . HIS A 1 182 ? -4.120 -5.848 -22.982 1.00 86.50 182 HIS A CA 1
ATOM 1407 C C . HIS A 1 182 ? -4.302 -5.880 -24.519 1.00 86.50 182 HIS A C 1
ATOM 1409 O O . HIS A 1 182 ? -3.392 -5.427 -25.217 1.00 86.50 182 HIS A O 1
ATOM 1415 N N . PRO A 1 183 ? -5.459 -6.319 -25.065 1.00 87.00 183 PRO A N 1
ATOM 1416 C CA . PRO A 1 183 ? -5.700 -6.385 -26.517 1.00 87.00 183 PRO A CA 1
ATOM 1417 C C . PRO A 1 183 ? -5.490 -5.065 -27.274 1.00 87.00 183 PRO A C 1
ATOM 1419 O O . PRO A 1 183 ? -5.176 -5.057 -28.458 1.00 87.00 183 PRO A O 1
ATOM 1422 N N . MET A 1 184 ? -5.591 -3.920 -26.593 1.00 82.25 184 MET A N 1
ATOM 1423 C CA . MET A 1 184 ? -5.285 -2.615 -27.203 1.00 82.25 184 MET A CA 1
ATOM 1424 C C . MET A 1 184 ? -3.827 -2.507 -27.695 1.00 82.25 184 MET A C 1
ATOM 1426 O O . MET A 1 184 ? -3.515 -1.693 -28.559 1.00 82.25 184 MET A O 1
ATOM 1430 N N . HIS A 1 185 ? -2.929 -3.353 -27.185 1.00 83.94 185 HIS A N 1
ATOM 1431 C CA . HIS A 1 185 ? -1.537 -3.426 -27.614 1.00 83.94 185 HIS A CA 1
ATOM 1432 C C . HIS A 1 185 ? -1.321 -4.295 -28.858 1.00 83.94 185 HIS A C 1
ATOM 1434 O O . HIS A 1 185 ? -0.180 -4.437 -29.299 1.00 83.94 185 HIS A O 1
ATOM 1440 N N . ASP A 1 186 ? -2.371 -4.861 -29.458 1.00 86.00 186 ASP A N 1
ATOM 1441 C CA . ASP A 1 186 ? -2.240 -5.752 -30.613 1.00 86.00 186 ASP A CA 1
ATOM 1442 C C . ASP A 1 186 ? -1.577 -5.067 -31.817 1.00 86.00 186 ASP A C 1
ATOM 1444 O O . ASP A 1 186 ? -0.824 -5.721 -32.542 1.00 86.00 186 ASP A O 1
ATOM 1448 N N . GLY A 1 187 ? -1.745 -3.747 -31.960 1.00 85.69 187 GLY A N 1
ATOM 1449 C CA . GLY A 1 187 ? -1.093 -2.940 -32.996 1.00 85.69 187 GLY A CA 1
ATOM 1450 C C . GLY A 1 187 ? 0.393 -2.626 -32.761 1.00 85.69 187 GLY A C 1
ATOM 1451 O O . GLY A 1 187 ? 1.044 -2.099 -33.661 1.00 85.69 187 GLY A O 1
ATOM 1452 N N . LEU A 1 188 ? 0.958 -2.926 -31.584 1.00 85.56 188 LEU A N 1
ATOM 1453 C CA . LEU A 1 188 ? 2.374 -2.666 -31.299 1.00 85.56 188 LEU A CA 1
ATOM 1454 C C . LEU A 1 188 ? 3.300 -3.644 -32.037 1.00 85.56 188 LEU A C 1
ATOM 1456 O O . LEU A 1 188 ? 2.968 -4.817 -32.237 1.00 85.56 188 LEU A O 1
ATOM 1460 N N . SER A 1 189 ? 4.510 -3.187 -32.383 1.00 89.50 189 SER A N 1
ATOM 1461 C CA . SER A 1 189 ? 5.520 -4.072 -32.974 1.00 89.50 189 SER A CA 1
ATOM 1462 C C . SER A 1 189 ? 5.975 -5.153 -31.975 1.00 89.50 189 SER A C 1
ATOM 1464 O O . SER A 1 189 ? 5.922 -4.925 -30.762 1.00 89.50 189 SER A O 1
ATOM 1466 N N . PRO A 1 190 ? 6.474 -6.315 -32.442 1.00 90.69 190 PRO A N 1
ATOM 1467 C CA . PRO A 1 190 ? 6.922 -7.394 -31.556 1.00 90.69 190 PRO A CA 1
ATOM 1468 C C . PRO A 1 190 ? 7.966 -6.951 -30.522 1.00 90.69 190 PRO A C 1
ATOM 1470 O O . PRO A 1 190 ? 7.899 -7.364 -29.371 1.00 90.69 190 PRO A O 1
ATOM 1473 N N . ILE A 1 191 ? 8.874 -6.048 -30.906 1.00 89.06 191 ILE A N 1
ATOM 1474 C CA . ILE A 1 191 ? 9.912 -5.495 -30.020 1.00 89.06 191 ILE A CA 1
ATOM 1475 C C . ILE A 1 191 ? 9.283 -4.682 -28.879 1.00 89.06 191 ILE A C 1
ATOM 1477 O O . ILE A 1 191 ? 9.700 -4.788 -27.729 1.00 89.06 191 ILE A O 1
ATOM 1481 N N . HIS A 1 192 ? 8.254 -3.885 -29.181 1.00 87.12 192 HIS A N 1
ATOM 1482 C CA . HIS A 1 192 ? 7.535 -3.117 -28.165 1.00 87.12 192 HIS A CA 1
ATOM 1483 C C . HIS A 1 192 ? 6.751 -4.032 -27.222 1.00 87.12 192 HIS A C 1
ATOM 1485 O O . HIS A 1 192 ? 6.778 -3.824 -26.012 1.00 87.12 192 HIS A O 1
ATOM 1491 N N . LYS A 1 193 ? 6.104 -5.072 -27.761 1.00 89.19 193 LYS A N 1
ATOM 1492 C CA . LYS A 1 193 ? 5.389 -6.068 -26.953 1.00 89.19 193 LYS A CA 1
ATOM 1493 C C . LYS A 1 193 ? 6.336 -6.811 -26.007 1.00 89.19 193 LYS A C 1
ATOM 1495 O O . LYS A 1 193 ? 6.048 -6.913 -24.818 1.00 89.19 193 LYS A O 1
ATOM 1500 N N . ASP A 1 194 ? 7.485 -7.261 -26.508 1.00 91.00 194 ASP A N 1
ATOM 1501 C CA . ASP A 1 194 ? 8.514 -7.930 -25.702 1.00 91.00 194 ASP A CA 1
ATOM 1502 C C . ASP A 1 194 ? 9.066 -7.022 -24.590 1.00 91.00 194 ASP A C 1
ATOM 1504 O O . ASP A 1 194 ? 9.308 -7.477 -23.472 1.00 91.00 194 ASP A O 1
ATOM 1508 N N . ARG A 1 195 ? 9.213 -5.719 -24.857 1.00 91.19 195 ARG A N 1
ATOM 1509 C CA . ARG A 1 195 ? 9.662 -4.747 -23.851 1.00 91.19 195 ARG A CA 1
ATOM 1510 C C . ARG A 1 195 ? 8.668 -4.568 -22.702 1.00 91.19 195 ARG A C 1
ATOM 1512 O O . ARG A 1 195 ? 9.102 -4.357 -21.575 1.00 91.19 195 ARG A O 1
ATOM 1519 N N . LEU A 1 196 ? 7.369 -4.625 -22.989 1.00 90.94 196 LEU A N 1
ATOM 1520 C CA . LEU A 1 196 ? 6.293 -4.386 -22.019 1.00 90.94 196 LEU A CA 1
ATOM 1521 C C . LEU A 1 196 ? 5.813 -5.656 -21.305 1.00 90.94 196 LEU A C 1
ATOM 1523 O O . LEU A 1 196 ? 4.922 -5.576 -20.467 1.00 90.94 196 LEU A O 1
ATOM 1527 N N . THR A 1 197 ? 6.378 -6.821 -21.620 1.00 93.19 197 THR A N 1
ATOM 1528 C CA . THR A 1 197 ? 5.957 -8.098 -21.031 1.00 93.19 197 THR A CA 1
ATOM 1529 C C . THR A 1 197 ? 6.947 -8.558 -19.964 1.00 93.19 197 THR A C 1
ATOM 1531 O O . THR A 1 197 ? 8.159 -8.358 -20.082 1.00 93.19 197 THR A O 1
ATOM 1534 N N . ARG A 1 198 ? 6.424 -9.186 -18.908 1.00 94.81 198 ARG A N 1
ATOM 1535 C CA . ARG A 1 198 ? 7.204 -9.783 -17.821 1.00 94.81 198 ARG A CA 1
ATOM 1536 C C . ARG A 1 198 ? 8.158 -10.855 -18.344 1.00 94.81 198 ARG A C 1
ATOM 1538 O O . ARG A 1 198 ? 7.816 -11.640 -19.225 1.00 94.81 198 ARG A O 1
ATOM 1545 N N . LYS A 1 199 ? 9.352 -10.911 -17.756 1.00 95.06 199 LYS A N 1
ATOM 1546 C CA . LYS A 1 199 ? 10.416 -11.858 -18.094 1.00 95.06 199 LYS A CA 1
ATOM 1547 C C . LYS A 1 199 ? 10.915 -12.554 -16.835 1.00 95.06 199 LYS A C 1
ATOM 1549 O O . LYS A 1 199 ? 11.696 -11.989 -16.070 1.00 95.06 199 LYS A O 1
ATOM 1554 N N . ASP A 1 200 ? 10.521 -13.813 -16.665 1.00 92.88 200 ASP A N 1
ATOM 1555 C CA . ASP A 1 200 ? 10.876 -14.620 -15.489 1.00 92.88 200 ASP A CA 1
ATOM 1556 C C . ASP A 1 200 ? 12.388 -14.790 -15.297 1.00 92.88 200 ASP A C 1
ATOM 1558 O O . ASP A 1 200 ? 12.853 -14.906 -14.166 1.00 92.88 200 ASP A O 1
ATOM 1562 N N . ALA A 1 201 ? 13.172 -14.706 -16.377 1.00 95.06 201 ALA A N 1
ATOM 1563 C CA . ALA A 1 201 ? 14.634 -14.755 -16.337 1.00 95.06 201 ALA A CA 1
ATOM 1564 C C . ALA A 1 201 ? 15.275 -13.659 -15.459 1.00 95.06 201 ALA A C 1
ATOM 1566 O O . ALA A 1 201 ? 16.414 -13.820 -15.030 1.00 95.06 201 ALA A O 1
ATOM 1567 N N . PHE A 1 202 ? 14.563 -12.562 -15.169 1.00 94.12 202 PHE A N 1
ATOM 1568 C CA . PHE A 1 202 ? 15.054 -11.486 -14.300 1.00 94.12 202 PHE A CA 1
ATOM 1569 C C . PHE A 1 202 ? 14.747 -11.721 -12.816 1.00 94.12 202 PHE A C 1
ATOM 1571 O O . PHE A 1 202 ? 15.357 -11.076 -11.967 1.00 94.12 202 PHE A O 1
ATOM 1578 N N . ARG A 1 203 ? 13.844 -12.651 -12.470 1.00 93.44 203 ARG A N 1
ATOM 1579 C CA . ARG A 1 203 ? 13.482 -12.929 -11.070 1.00 93.44 203 ARG A CA 1
ATOM 1580 C C . ARG A 1 203 ? 14.665 -13.390 -10.208 1.00 93.44 203 ARG A C 1
ATOM 1582 O O . ARG A 1 203 ? 14.778 -12.870 -9.100 1.00 93.44 203 ARG A O 1
ATOM 1589 N N . PRO A 1 204 ? 15.566 -14.282 -10.678 1.00 93.44 204 PRO A N 1
ATOM 1590 C CA . PRO A 1 204 ? 16.711 -14.740 -9.885 1.00 93.44 204 PRO A CA 1
ATOM 1591 C C . PRO A 1 204 ? 17.744 -13.652 -9.571 1.00 93.44 204 PRO A C 1
ATOM 1593 O O . PRO A 1 204 ? 18.584 -13.858 -8.701 1.00 93.44 204 PRO A O 1
ATOM 1596 N N . LEU A 1 205 ? 17.699 -12.505 -10.262 1.00 92.00 205 LEU A N 1
ATOM 1597 C CA . LEU A 1 205 ? 18.592 -11.374 -9.989 1.00 92.00 205 LEU A CA 1
ATOM 1598 C C . LEU A 1 205 ? 18.252 -10.673 -8.666 1.00 92.00 205 LEU A C 1
ATOM 1600 O O . LEU A 1 205 ? 19.100 -9.978 -8.112 1.00 92.00 205 LEU A O 1
ATOM 1604 N N . LEU A 1 206 ? 17.029 -10.854 -8.154 1.00 92.38 206 LEU A N 1
ATOM 1605 C CA . LEU A 1 206 ? 16.610 -10.332 -6.857 1.00 92.38 206 LEU A CA 1
ATOM 1606 C C . LEU A 1 206 ? 16.693 -11.434 -5.801 1.00 92.38 206 LEU A C 1
ATOM 1608 O O . LEU A 1 206 ? 15.924 -12.395 -5.8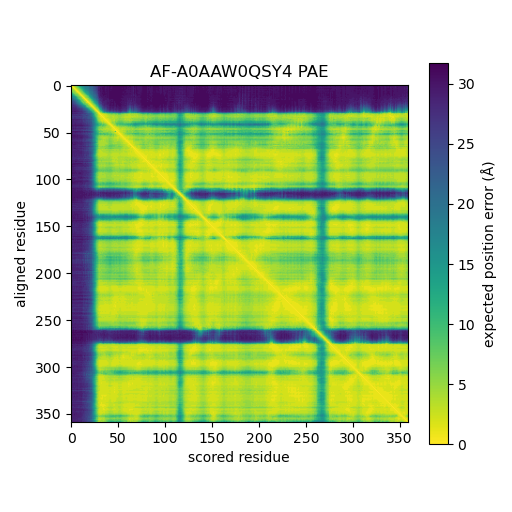09 1.00 92.38 206 LEU A O 1
ATOM 1612 N N . HIS A 1 207 ? 17.637 -11.284 -4.877 1.00 88.06 207 HIS A N 1
ATOM 1613 C CA . HIS A 1 207 ? 17.863 -12.250 -3.809 1.00 88.06 207 HIS A CA 1
ATOM 1614 C C . HIS A 1 207 ? 16.862 -12.081 -2.655 1.00 88.06 207 HIS A C 1
ATOM 1616 O O . HIS A 1 207 ? 16.495 -10.967 -2.286 1.00 88.06 207 HIS A O 1
ATOM 1622 N N . GLY A 1 208 ? 16.452 -13.200 -2.052 1.00 89.12 208 GLY A N 1
ATOM 1623 C CA . GLY A 1 208 ? 15.670 -13.210 -0.811 1.00 89.12 208 GLY A CA 1
ATOM 1624 C C . GLY A 1 208 ? 14.184 -12.868 -0.957 1.00 89.12 208 GLY A C 1
ATOM 1625 O O . GLY A 1 208 ? 13.501 -12.742 0.062 1.00 89.12 208 GLY A O 1
ATOM 1626 N N . VAL A 1 209 ? 13.673 -12.738 -2.189 1.00 94.44 209 VAL A N 1
ATOM 1627 C CA . VAL A 1 209 ? 12.244 -12.494 -2.440 1.00 94.44 209 VAL A CA 1
ATOM 1628 C C . VAL A 1 209 ? 11.402 -13.596 -1.796 1.00 94.44 209 VAL A C 1
ATOM 1630 O O . VAL A 1 209 ? 11.702 -14.782 -1.939 1.00 94.44 209 VAL A O 1
ATOM 1633 N N . ARG A 1 210 ? 10.354 -13.205 -1.068 1.00 94.38 210 ARG A N 1
ATOM 1634 C CA . ARG A 1 210 ? 9.514 -14.127 -0.289 1.00 94.38 210 ARG A CA 1
ATOM 1635 C C . ARG A 1 210 ? 8.056 -13.706 -0.254 1.00 94.38 210 ARG A C 1
ATOM 1637 O O . ARG A 1 210 ? 7.732 -12.552 -0.512 1.00 94.38 210 ARG A O 1
ATOM 1644 N N . ASP A 1 211 ? 7.192 -14.647 0.102 1.00 94.50 211 ASP A N 1
ATOM 1645 C CA . ASP A 1 211 ? 5.768 -14.385 0.279 1.00 94.50 211 ASP A CA 1
ATOM 1646 C C . ASP A 1 211 ? 5.504 -13.646 1.598 1.00 94.50 211 ASP A C 1
ATOM 1648 O O . ASP A 1 211 ? 6.030 -14.019 2.649 1.00 94.50 211 ASP A O 1
ATOM 1652 N N . VAL A 1 212 ? 4.631 -12.643 1.552 1.00 93.88 212 VAL A N 1
ATOM 1653 C CA . VAL A 1 212 ? 4.118 -11.936 2.729 1.00 93.88 212 VAL A CA 1
ATOM 1654 C C . VAL A 1 212 ? 3.083 -12.816 3.427 1.00 93.88 212 VAL A C 1
ATOM 1656 O O . VAL A 1 212 ? 2.099 -13.226 2.808 1.00 93.88 212 VAL A O 1
ATOM 1659 N N . GLN A 1 213 ? 3.308 -13.098 4.711 1.00 93.25 213 GLN A N 1
ATOM 1660 C CA . GLN A 1 213 ? 2.391 -13.876 5.558 1.00 93.25 213 GLN A CA 1
ATOM 1661 C C . GLN A 1 213 ? 1.663 -13.019 6.601 1.00 93.25 213 GLN A C 1
ATOM 1663 O O . GLN A 1 213 ? 0.712 -13.497 7.207 1.00 93.25 213 GLN A O 1
ATOM 1668 N N . ASP A 1 214 ? 2.087 -11.768 6.791 1.00 94.88 214 ASP A N 1
ATOM 1669 C CA . ASP A 1 214 ? 1.471 -10.841 7.740 1.00 94.88 214 ASP A CA 1
ATOM 1670 C C . ASP A 1 214 ? 0.228 -10.177 7.129 1.00 94.88 214 ASP A C 1
ATOM 1672 O O . ASP A 1 214 ? 0.194 -9.863 5.934 1.00 94.88 214 ASP A O 1
ATOM 1676 N N . VAL A 1 215 ? -0.772 -9.877 7.959 1.00 97.50 215 VAL A N 1
ATOM 1677 C CA . VAL A 1 215 ? -1.833 -8.929 7.591 1.00 97.50 215 VAL A CA 1
ATOM 1678 C C . VAL A 1 215 ? -1.227 -7.530 7.506 1.00 97.50 215 VAL A C 1
ATOM 1680 O O . VAL A 1 215 ? -0.691 -7.025 8.491 1.00 97.50 215 VAL A O 1
ATOM 1683 N N . LEU A 1 216 ? -1.319 -6.877 6.346 1.00 98.31 216 LEU A N 1
ATOM 1684 C CA . LEU A 1 216 ? -0.824 -5.507 6.183 1.00 98.31 216 LEU A CA 1
ATOM 1685 C C . LEU A 1 216 ? -1.984 -4.518 6.267 1.00 98.31 216 LEU A C 1
ATOM 1687 O O . LEU A 1 216 ? -2.906 -4.564 5.453 1.00 98.31 216 LEU A O 1
ATOM 1691 N N . ILE A 1 217 ? -1.914 -3.595 7.222 1.00 98.69 217 ILE A N 1
ATOM 1692 C CA . ILE A 1 217 ? -2.851 -2.481 7.370 1.00 98.69 217 ILE A CA 1
ATOM 1693 C C . ILE A 1 217 ? -2.103 -1.203 7.015 1.00 98.69 217 ILE A C 1
ATOM 1695 O O . ILE A 1 217 ? -1.183 -0.779 7.711 1.00 98.69 217 ILE A O 1
ATOM 1699 N N . LEU A 1 218 ? -2.490 -0.598 5.901 1.00 98.62 218 LEU A N 1
ATOM 1700 C CA . LEU A 1 218 ? -1.846 0.582 5.351 1.00 98.62 218 LEU A CA 1
ATOM 1701 C C . LEU A 1 218 ? -2.761 1.782 5.523 1.00 98.62 218 LEU A C 1
ATOM 1703 O O . LEU A 1 218 ? -3.865 1.807 4.981 1.00 98.62 218 LEU A O 1
ATOM 1707 N N . VAL A 1 219 ? -2.303 2.791 6.247 1.00 98.56 219 VAL A N 1
ATOM 1708 C CA . VAL A 1 219 ? -3.076 4.000 6.527 1.00 98.56 219 VAL A CA 1
ATOM 1709 C C . VAL A 1 219 ? -2.457 5.164 5.766 1.00 98.56 219 VAL A C 1
ATOM 1711 O O . VAL A 1 219 ? -1.267 5.431 5.887 1.00 98.56 219 VAL A O 1
ATOM 1714 N N . CYS A 1 220 ? -3.240 5.892 4.972 1.00 97.81 220 CYS A N 1
ATOM 1715 C CA . CYS A 1 220 ? -2.723 7.080 4.292 1.00 97.81 220 CYS A CA 1
ATOM 1716 C C . CYS A 1 220 ? -2.384 8.171 5.322 1.00 97.81 220 CYS A C 1
ATOM 1718 O O . CYS A 1 220 ? -3.291 8.805 5.857 1.00 97.81 220 CYS A O 1
ATOM 1720 N N . GLY A 1 221 ? -1.088 8.413 5.541 1.00 97.00 221 GLY A N 1
ATOM 1721 C CA . GLY A 1 221 ? -0.551 9.379 6.510 1.00 97.00 221 GLY A CA 1
ATOM 1722 C C . GLY A 1 221 ? 0.152 10.584 5.883 1.00 97.00 221 GLY A C 1
ATOM 1723 O O . GLY A 1 221 ? 0.830 11.319 6.581 1.00 97.00 221 GLY A O 1
ATOM 1724 N N . HIS A 1 222 ? 0.021 10.777 4.567 1.00 96.00 222 HIS A N 1
ATOM 1725 C CA . HIS A 1 222 ? 0.822 11.737 3.796 1.00 96.00 222 HIS A CA 1
ATOM 1726 C C . HIS A 1 222 ? 0.455 13.213 4.063 1.00 96.00 222 HIS A C 1
ATOM 1728 O O . HIS A 1 222 ? -0.308 13.817 3.298 1.00 96.00 222 HIS A O 1
ATOM 1734 N N . GLY A 1 223 ? 1.016 13.792 5.124 1.00 95.50 223 GLY A N 1
ATOM 1735 C CA . GLY A 1 223 ? 0.814 15.176 5.553 1.00 95.50 223 GLY A CA 1
ATOM 1736 C C . GLY A 1 223 ? 1.371 16.195 4.565 1.00 95.50 223 GLY A C 1
ATOM 1737 O O . GLY A 1 223 ? 0.679 17.161 4.236 1.00 95.50 223 GLY A O 1
ATOM 1738 N N . GLY A 1 224 ? 2.543 15.921 3.982 1.00 93.19 224 GLY A N 1
ATOM 1739 C CA . GLY A 1 224 ? 3.138 16.755 2.930 1.00 93.19 224 GLY A CA 1
ATOM 1740 C C . GLY A 1 224 ? 2.276 16.894 1.666 1.00 93.19 224 GLY A C 1
ATOM 1741 O O . GLY A 1 224 ? 2.463 17.824 0.875 1.00 93.19 224 GLY A O 1
ATOM 1742 N N . ARG A 1 225 ? 1.298 15.999 1.464 1.00 93.75 225 ARG A N 1
ATOM 1743 C CA . ARG A 1 225 ? 0.327 16.072 0.361 1.00 93.75 225 ARG A CA 1
ATOM 1744 C C . ARG A 1 225 ? -1.036 16.608 0.780 1.00 93.75 225 ARG A C 1
ATOM 1746 O O . ARG A 1 225 ? -1.625 17.368 0.015 1.00 93.75 225 ARG A O 1
ATOM 1753 N N . ASP A 1 226 ? -1.564 16.163 1.916 1.00 95.50 226 ASP A N 1
ATOM 1754 C CA . ASP A 1 226 ? -2.843 16.628 2.456 1.00 95.50 226 ASP A CA 1
ATOM 1755 C C . ASP A 1 226 ? -2.859 16.513 3.986 1.00 95.50 226 ASP A C 1
ATOM 1757 O O . ASP A 1 226 ? -2.741 15.421 4.549 1.00 95.50 226 ASP A O 1
ATOM 1761 N N . MET A 1 227 ? -3.070 17.646 4.658 1.00 94.81 227 MET A N 1
ATOM 1762 C CA . MET A 1 227 ? -3.022 17.740 6.118 1.00 94.81 227 MET A CA 1
ATOM 1763 C C . MET A 1 227 ? -4.074 16.867 6.818 1.00 94.81 227 MET A C 1
ATOM 1765 O O . MET A 1 227 ? -3.820 16.364 7.909 1.00 94.81 227 MET A O 1
ATOM 1769 N N . ARG A 1 228 ? -5.238 16.610 6.197 1.00 95.62 228 ARG A N 1
ATOM 1770 C CA . ARG A 1 228 ? -6.253 15.722 6.793 1.00 95.62 228 ARG A CA 1
ATOM 1771 C C . ARG A 1 228 ? -5.715 14.303 6.950 1.00 95.62 228 ARG A C 1
ATOM 1773 O O . ARG A 1 228 ? -5.947 13.667 7.973 1.00 95.62 228 ARG A O 1
ATOM 1780 N N . CYS A 1 229 ? -4.982 13.811 5.948 1.00 95.88 229 CYS A N 1
ATOM 1781 C CA . CYS A 1 229 ? -4.315 12.513 6.026 1.00 95.88 229 CYS A CA 1
ATOM 1782 C C . CYS A 1 229 ? -3.146 12.542 7.019 1.00 95.88 229 CYS A C 1
ATOM 1784 O O . CYS A 1 229 ? -2.993 11.587 7.773 1.00 95.88 229 CYS A O 1
ATOM 1786 N N . GLY A 1 230 ? -2.373 13.633 7.060 1.00 95.81 230 GLY A N 1
ATOM 1787 C CA . GLY A 1 230 ? -1.276 13.805 8.022 1.00 95.81 230 GLY A CA 1
ATOM 1788 C C . GLY A 1 230 ? -1.721 13.768 9.488 1.00 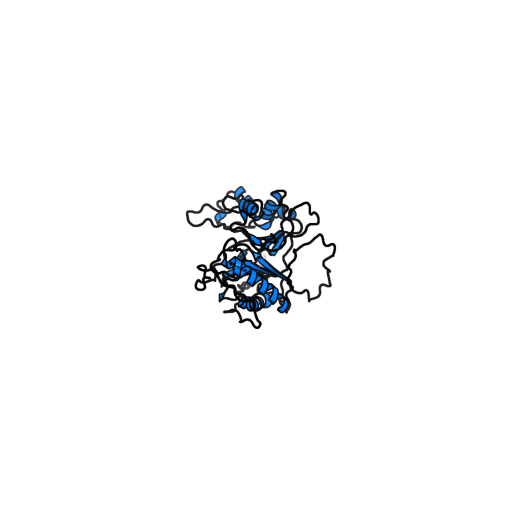95.81 230 GLY A C 1
ATOM 1789 O O . GLY A 1 230 ? -1.013 13.226 10.328 1.00 95.81 230 GLY A O 1
ATOM 1790 N N . LEU A 1 231 ? -2.916 14.282 9.796 1.00 95.81 231 LEU A N 1
ATOM 1791 C CA . LEU A 1 231 ? -3.485 14.238 11.148 1.00 95.81 231 LEU A CA 1
ATOM 1792 C C . LEU A 1 231 ? -4.183 12.907 11.450 1.00 95.81 231 LEU A C 1
ATOM 1794 O O . LEU A 1 231 ? -3.979 12.321 12.512 1.00 95.81 231 LEU A O 1
ATOM 1798 N N . MET A 1 232 ? -5.010 12.416 10.521 1.00 96.75 232 MET A N 1
ATOM 1799 C CA . MET A 1 232 ? -5.791 11.194 10.729 1.00 96.75 232 MET A CA 1
ATOM 1800 C C . MET A 1 232 ? -4.915 9.932 10.728 1.00 96.75 232 MET A C 1
ATOM 1802 O O . MET A 1 232 ? -5.187 8.993 11.472 1.00 96.75 232 MET A O 1
ATOM 1806 N N . GLY A 1 233 ? -3.865 9.897 9.904 1.00 97.44 233 GLY A N 1
ATOM 1807 C CA . GLY A 1 233 ? -3.021 8.720 9.702 1.00 97.44 233 GLY A CA 1
ATOM 1808 C C . GLY A 1 233 ? -2.396 8.183 10.994 1.00 97.44 233 GLY A C 1
ATOM 1809 O O . GLY A 1 233 ? -2.689 7.043 11.361 1.00 97.44 233 GLY A O 1
ATOM 1810 N N . PRO A 1 234 ? -1.597 8.985 11.722 1.00 97.38 234 PRO A N 1
ATOM 1811 C CA . PRO A 1 234 ? -0.980 8.561 12.979 1.00 97.38 234 PRO A CA 1
ATOM 1812 C C . PRO A 1 234 ? -1.994 8.180 14.065 1.00 97.38 234 PRO A C 1
ATOM 1814 O O . PRO A 1 234 ? -1.746 7.256 14.841 1.00 97.38 234 PRO A O 1
ATOM 1817 N N . ALA A 1 235 ? -3.149 8.856 14.122 1.00 97.44 235 ALA A N 1
ATOM 1818 C CA . ALA A 1 235 ? -4.216 8.522 15.068 1.00 97.44 235 ALA A CA 1
ATOM 1819 C C . ALA A 1 235 ? -4.785 7.119 14.797 1.00 97.44 235 ALA A C 1
ATOM 1821 O O . ALA A 1 235 ? -4.894 6.302 15.710 1.00 97.44 235 ALA A O 1
ATOM 1822 N N . LEU A 1 236 ? -5.076 6.812 13.530 1.00 98.19 236 LEU A N 1
ATOM 1823 C CA . LEU A 1 236 ? -5.548 5.491 13.123 1.00 98.19 236 LEU A CA 1
ATOM 1824 C C . LEU A 1 236 ? -4.480 4.413 13.303 1.00 98.19 236 LEU A C 1
ATOM 1826 O O . LEU A 1 236 ? -4.805 3.335 13.789 1.00 98.19 236 LEU A O 1
ATOM 1830 N N . GLN A 1 237 ? -3.221 4.685 12.945 1.00 98.06 237 GLN A N 1
ATOM 1831 C CA . GLN A 1 237 ? -2.126 3.728 13.123 1.00 98.06 237 GLN A CA 1
ATOM 1832 C C . GLN A 1 237 ? -2.032 3.272 14.583 1.00 98.06 237 GLN A C 1
ATOM 1834 O O . GLN A 1 237 ? -2.068 2.071 14.846 1.00 98.06 237 GLN A O 1
ATOM 1839 N N . LYS A 1 238 ? -1.986 4.220 15.529 1.00 97.44 238 LYS A N 1
ATOM 1840 C CA . LYS A 1 238 ? -1.930 3.921 16.969 1.00 97.44 238 LYS A CA 1
ATOM 1841 C C . LYS A 1 238 ? -3.127 3.093 1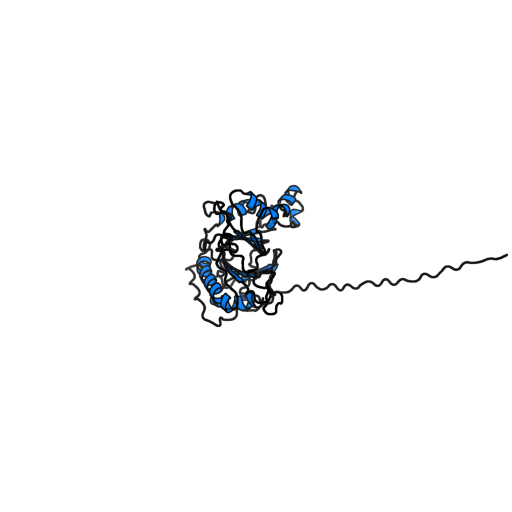7.434 1.00 97.44 238 LYS A C 1
ATOM 1843 O O . LYS A 1 238 ? -2.949 2.135 18.181 1.00 97.44 238 LYS A O 1
ATOM 1848 N N . GLU A 1 239 ? -4.330 3.434 16.977 1.00 97.81 239 GLU A N 1
ATOM 1849 C CA . GLU A 1 239 ? -5.542 2.700 17.343 1.00 97.81 239 GLU A CA 1
ATOM 1850 C C . GLU A 1 239 ? -5.528 1.265 16.784 1.00 97.81 239 GLU A C 1
ATOM 1852 O O . GLU A 1 239 ? -5.816 0.320 17.516 1.00 97.81 239 GLU A O 1
ATOM 1857 N N . PHE A 1 240 ? -5.121 1.056 15.526 1.00 98.12 240 PHE A N 1
ATOM 1858 C CA . PHE A 1 240 ? -4.987 -0.294 14.958 1.00 98.12 240 PHE A CA 1
ATOM 1859 C C . PHE A 1 240 ? -3.978 -1.132 15.746 1.00 98.12 240 PHE A C 1
ATOM 1861 O O . PHE A 1 240 ? -4.281 -2.262 16.129 1.00 98.12 240 PHE A O 1
ATOM 1868 N N . GLU A 1 241 ? -2.804 -0.574 16.042 1.00 97.38 241 GLU A N 1
ATOM 1869 C CA . GLU A 1 241 ? -1.773 -1.263 16.821 1.00 97.38 241 GLU A CA 1
ATOM 1870 C C . GLU A 1 241 ? -2.229 -1.612 18.246 1.00 97.38 241 GLU A C 1
ATOM 1872 O O . GLU A 1 241 ? -1.817 -2.638 18.782 1.00 97.38 241 GLU A O 1
ATOM 1877 N N . ALA A 1 242 ? -3.088 -0.793 18.860 1.00 96.06 242 ALA A N 1
ATOM 1878 C CA . ALA A 1 242 ? -3.629 -1.048 20.193 1.00 96.06 242 ALA A CA 1
ATOM 1879 C C . ALA A 1 242 ? -4.745 -2.111 20.203 1.00 96.06 242 ALA A C 1
ATOM 1881 O O . ALA A 1 242 ? -4.907 -2.836 21.189 1.00 96.06 242 ALA A O 1
ATOM 1882 N N . GLN A 1 243 ? -5.537 -2.204 19.130 1.00 95.94 243 GLN A N 1
ATOM 1883 C CA . GLN A 1 243 ? -6.702 -3.094 19.063 1.00 95.94 243 GLN A CA 1
ATOM 1884 C C . GLN A 1 243 ? -6.376 -4.489 18.503 1.00 95.94 243 GLN A C 1
ATOM 1886 O O . GLN A 1 243 ? -7.019 -5.461 18.902 1.00 95.94 243 GLN A O 1
ATOM 1891 N N . LEU A 1 244 ? -5.372 -4.621 17.629 1.00 95.75 244 LEU A N 1
ATOM 1892 C CA . LEU A 1 244 ? -4.973 -5.906 17.029 1.00 95.75 244 LEU A CA 1
ATOM 1893 C C . LEU A 1 244 ? -4.606 -6.992 18.065 1.00 95.75 244 LEU A C 1
ATOM 1895 O O . LEU A 1 244 ? -5.169 -8.089 17.974 1.00 95.75 244 LEU A O 1
ATOM 1899 N N . PRO A 1 245 ? -3.782 -6.718 19.101 1.00 94.69 245 PRO A N 1
ATOM 1900 C CA . PRO A 1 245 ? -3.444 -7.724 20.112 1.00 94.69 245 PRO A CA 1
ATOM 1901 C C . PRO A 1 245 ? -4.663 -8.249 20.873 1.00 94.69 245 PRO A C 1
ATOM 1903 O O . PRO A 1 245 ? -4.751 -9.438 21.167 1.00 94.69 245 PRO A O 1
ATOM 1906 N N . LYS A 1 246 ? -5.667 -7.393 21.116 1.00 93.06 246 LYS A N 1
ATOM 1907 C CA . LYS A 1 246 ? -6.924 -7.781 21.783 1.00 93.06 246 LYS A CA 1
ATOM 1908 C C . LYS A 1 246 ? -7.746 -8.779 20.958 1.00 93.06 246 LYS A C 1
ATOM 1910 O O . LYS A 1 246 ? -8.646 -9.425 21.489 1.00 93.06 246 LYS A O 1
ATOM 1915 N N . LYS A 1 247 ? -7.462 -8.889 19.658 1.00 91.69 247 LYS A N 1
ATOM 1916 C CA . LYS A 1 247 ? -8.103 -9.821 18.723 1.00 91.69 247 LYS A CA 1
ATOM 1917 C C . LYS A 1 247 ? -7.218 -11.021 18.375 1.00 91.69 247 LYS A C 1
ATOM 1919 O O . LYS A 1 247 ? -7.624 -11.833 17.550 1.00 91.69 247 LYS A O 1
ATOM 1924 N N . GLY A 1 248 ? -6.070 -11.169 19.043 1.00 91.06 248 GLY A N 1
ATOM 1925 C CA . GLY A 1 248 ? -5.154 -12.296 18.863 1.00 91.06 248 GLY A CA 1
ATOM 1926 C C . GLY A 1 248 ? -4.140 -12.111 17.734 1.00 91.06 248 GLY A C 1
ATOM 1927 O O . GLY A 1 248 ? -3.585 -13.105 17.277 1.00 91.06 248 GLY A O 1
ATOM 1928 N N . TYR A 1 249 ? -3.911 -10.871 17.284 1.00 93.50 249 TYR A N 1
ATOM 1929 C CA . TYR A 1 249 ? -2.897 -10.562 16.277 1.00 93.50 249 TYR A CA 1
ATOM 1930 C C . TYR A 1 249 ? -1.653 -9.931 16.904 1.00 93.50 249 TYR A C 1
ATOM 1932 O O . TYR A 1 249 ? -1.747 -8.900 17.573 1.00 93.50 249 TYR A O 1
ATOM 1940 N N . GLU A 1 250 ? -0.480 -10.509 16.653 1.00 95.06 250 GLU A N 1
ATOM 1941 C CA . GLU A 1 250 ? 0.795 -9.934 17.089 1.00 95.06 250 GLU A CA 1
ATOM 1942 C C . GLU A 1 250 ? 1.220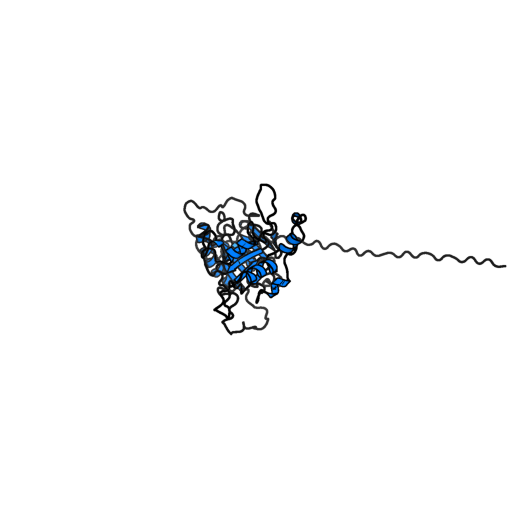 -8.797 16.149 1.00 95.06 250 GLU A C 1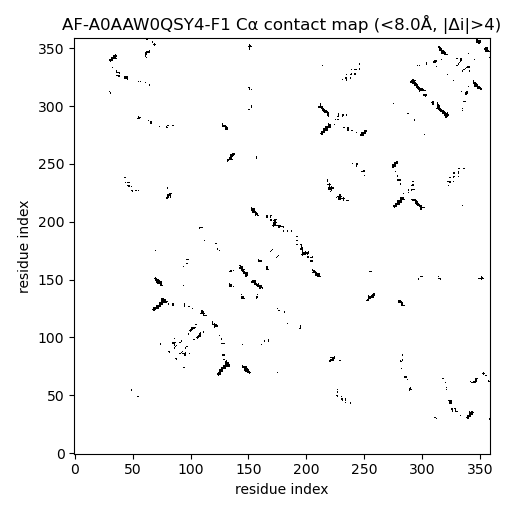
ATOM 1944 O O . GLU A 1 250 ? 1.277 -8.967 14.930 1.00 95.06 250 GLU A O 1
ATOM 1949 N N . VAL A 1 251 ? 1.514 -7.619 16.706 1.00 96.12 251 VAL A N 1
ATOM 1950 C CA . VAL A 1 251 ? 1.873 -6.428 15.922 1.00 96.12 251 VAL A CA 1
ATOM 1951 C C . VAL A 1 251 ? 3.386 -6.347 15.727 1.00 96.12 251 VAL A C 1
ATOM 1953 O O . VAL A 1 251 ? 4.131 -6.041 16.658 1.00 96.12 251 VAL A O 1
ATOM 1956 N N . MET A 1 252 ? 3.835 -6.534 14.487 1.00 95.25 252 MET A N 1
ATOM 1957 C CA . MET A 1 252 ? 5.251 -6.518 14.118 1.00 95.25 252 MET A CA 1
ATOM 1958 C C . MET A 1 252 ? 5.691 -5.113 13.679 1.00 95.25 252 MET A C 1
ATOM 1960 O O . MET A 1 252 ? 5.225 -4.595 12.664 1.00 95.25 252 MET A O 1
ATOM 1964 N N . ARG A 1 253 ? 6.623 -4.495 14.419 1.00 92.19 253 ARG A N 1
ATOM 1965 C CA . ARG A 1 253 ? 7.106 -3.115 14.164 1.00 92.19 253 ARG A CA 1
ATOM 1966 C C . ARG A 1 253 ? 8.472 -3.036 13.469 1.00 92.19 253 ARG A C 1
ATOM 1968 O O . ARG A 1 253 ? 8.776 -2.037 12.825 1.00 92.19 253 ARG A O 1
ATOM 1975 N N . GLY A 1 254 ? 9.299 -4.072 13.607 1.00 90.00 254 GLY A N 1
ATOM 1976 C CA . GLY A 1 254 ? 10.648 -4.125 13.034 1.00 90.00 254 GLY A CA 1
ATOM 1977 C C . GLY A 1 254 ? 10.675 -4.464 11.537 1.00 90.00 254 GLY A C 1
ATOM 1978 O O . GLY A 1 254 ? 9.620 -4.701 10.938 1.00 90.00 254 GLY A O 1
ATOM 1979 N N . PRO A 1 255 ? 11.867 -4.524 10.917 1.00 89.75 255 PRO A N 1
ATOM 1980 C CA . PRO A 1 255 ? 12.012 -4.995 9.540 1.00 89.75 255 PRO A CA 1
ATOM 1981 C C . PRO A 1 255 ? 11.475 -6.421 9.380 1.00 89.75 255 PRO A C 1
ATOM 1983 O O . PRO A 1 255 ? 11.422 -7.197 10.334 1.00 89.75 255 PRO A O 1
ATOM 1986 N N . LEU A 1 256 ? 11.041 -6.773 8.166 1.00 87.62 256 LEU A N 1
ATOM 1987 C CA . LEU A 1 256 ? 10.595 -8.144 7.887 1.00 87.62 256 LEU A CA 1
ATOM 1988 C C . LEU A 1 256 ? 11.767 -9.130 7.923 1.00 87.62 256 LEU A C 1
ATOM 1990 O O . LEU A 1 256 ? 11.593 -10.285 8.303 1.00 87.62 256 LEU A O 1
ATOM 1994 N N . LEU A 1 257 ? 12.951 -8.673 7.516 1.00 88.56 257 LEU A N 1
ATOM 1995 C CA . LEU A 1 257 ? 14.174 -9.454 7.516 1.00 88.56 257 LEU A CA 1
ATOM 1996 C C . LEU A 1 257 ? 15.307 -8.637 8.137 1.00 88.56 257 LEU A C 1
ATOM 1998 O O . LEU A 1 257 ? 15.587 -7.516 7.713 1.00 88.56 257 LEU A O 1
ATOM 2002 N N . ASP A 1 258 ? 15.966 -9.228 9.123 1.00 84.94 258 ASP A N 1
ATOM 2003 C CA . ASP A 1 258 ? 17.185 -8.706 9.724 1.00 84.94 258 ASP A CA 1
ATOM 2004 C C . ASP A 1 258 ? 18.225 -9.824 9.735 1.00 84.94 258 ASP A C 1
ATOM 2006 O O . ASP A 1 258 ? 18.142 -10.766 10.521 1.00 84.94 258 ASP A O 1
ATOM 2010 N N . GLU A 1 259 ? 19.179 -9.760 8.808 1.00 82.88 259 GLU A N 1
ATOM 2011 C CA . GLU A 1 259 ? 20.222 -10.776 8.697 1.00 82.88 259 GLU A CA 1
ATOM 2012 C C . GLU A 1 259 ? 21.379 -10.576 9.688 1.00 82.88 259 GLU A C 1
ATOM 2014 O O . GLU A 1 259 ? 22.263 -11.441 9.753 1.00 82.88 259 GLU A O 1
ATOM 2019 N N . SER A 1 260 ? 21.407 -9.454 10.422 1.00 74.38 260 SER A N 1
ATOM 2020 C CA . SER A 1 260 ? 22.428 -9.167 11.438 1.00 74.38 260 SER A CA 1
ATOM 2021 C C . SER A 1 260 ? 22.207 -9.983 12.713 1.00 74.38 260 SER A C 1
ATOM 2023 O O . SER A 1 260 ? 23.161 -10.362 13.396 1.00 74.38 260 SER A O 1
ATOM 2025 N N . VAL A 1 261 ? 20.953 -10.340 12.993 1.00 74.69 261 VAL A N 1
ATOM 2026 C CA . VAL A 1 261 ? 20.588 -11.214 14.104 1.00 74.69 261 VAL A CA 1
ATOM 2027 C C . VAL A 1 261 ? 20.884 -12.665 13.710 1.00 74.69 261 VAL A C 1
ATOM 2029 O O . VAL A 1 261 ? 20.281 -13.232 12.806 1.00 74.69 261 VAL A O 1
ATOM 2032 N N . THR A 1 262 ? 21.848 -13.292 14.390 1.00 54.88 262 THR A N 1
ATOM 2033 C CA . THR A 1 262 ? 22.311 -14.670 14.114 1.00 54.88 262 THR A CA 1
ATOM 2034 C C . THR A 1 262 ? 21.376 -15.754 14.664 1.00 54.88 262 THR A C 1
ATOM 2036 O O . THR A 1 262 ? 21.688 -16.941 14.579 1.00 54.88 262 THR A O 1
ATOM 2039 N N . ALA A 1 263 ? 20.244 -15.378 15.259 1.00 47.56 263 ALA A N 1
ATOM 2040 C CA . ALA A 1 263 ? 19.293 -16.350 15.765 1.00 47.56 263 ALA A CA 1
ATOM 2041 C C . ALA A 1 263 ? 18.489 -16.931 14.591 1.00 47.56 263 ALA A C 1
ATOM 2043 O O . ALA A 1 263 ? 17.909 -16.164 13.817 1.00 47.56 263 ALA A O 1
ATOM 2044 N N . PRO A 1 264 ? 18.398 -18.265 14.448 1.00 45.09 264 PRO A N 1
ATOM 2045 C CA . PRO A 1 264 ? 17.330 -18.821 13.642 1.00 45.09 264 PRO A CA 1
ATOM 2046 C C . PRO A 1 264 ? 16.022 -18.321 14.257 1.00 45.09 264 PRO A C 1
ATOM 2048 O O . PRO A 1 264 ? 15.858 -18.378 15.479 1.00 45.09 264 PRO A O 1
ATOM 2051 N N . SER A 1 265 ? 15.084 -17.844 13.433 1.00 44.34 265 SER A N 1
ATOM 2052 C CA . SER A 1 265 ? 13.679 -17.888 13.833 1.00 44.34 265 SER A CA 1
ATOM 2053 C C . SER A 1 265 ? 13.470 -19.300 14.353 1.00 44.34 265 SER A C 1
ATOM 2055 O O . SER A 1 265 ? 13.716 -20.245 13.602 1.00 44.34 265 SER A O 1
ATOM 2057 N N . LEU A 1 266 ? 13.166 -19.449 15.644 1.00 40.22 266 LEU A N 1
ATOM 2058 C CA . LEU A 1 266 ? 12.850 -20.746 16.215 1.00 40.22 266 LEU A CA 1
ATOM 2059 C C . LEU A 1 266 ? 11.783 -21.342 15.301 1.00 40.22 266 LEU A C 1
ATOM 2061 O O . LEU A 1 266 ? 10.630 -20.920 15.325 1.00 40.22 266 LEU A O 1
ATOM 2065 N N . SER A 1 267 ? 12.175 -22.313 14.480 1.00 45.47 267 SER A N 1
ATOM 2066 C CA . SER A 1 267 ? 11.275 -23.327 13.973 1.00 45.47 267 SER A CA 1
ATOM 2067 C C . SER A 1 267 ? 10.890 -24.144 15.198 1.00 45.47 267 SER A C 1
ATOM 2069 O O . SER A 1 267 ? 11.390 -25.246 15.423 1.00 45.47 267 SER A O 1
ATOM 2071 N N . GLY A 1 268 ? 10.069 -23.524 16.051 1.00 35.59 268 GLY A N 1
ATOM 2072 C CA . GLY A 1 268 ? 9.223 -24.237 16.975 1.00 35.59 268 GLY A CA 1
ATOM 2073 C C . GLY A 1 268 ? 8.390 -25.225 16.164 1.00 35.59 268 GLY A C 1
ATOM 2074 O O . GLY A 1 268 ? 8.243 -25.055 14.946 1.00 35.59 268 GLY A O 1
ATOM 2075 N N . PRO A 1 269 ? 7.917 -26.300 16.803 1.00 35.84 269 PRO A N 1
ATOM 2076 C CA . PRO A 1 269 ? 7.130 -27.308 16.116 1.00 35.84 269 PRO A CA 1
ATOM 2077 C C . PRO A 1 269 ? 6.043 -26.617 15.290 1.00 35.84 269 PRO A C 1
ATOM 2079 O O . PRO A 1 269 ? 5.433 -25.655 15.755 1.00 35.84 269 PRO A O 1
ATOM 2082 N N . VAL A 1 270 ? 5.846 -27.094 14.059 1.00 41.97 270 VAL A N 1
ATOM 2083 C CA . VAL A 1 270 ? 4.658 -26.812 13.249 1.00 41.97 270 VAL A CA 1
ATOM 2084 C C . VAL A 1 270 ? 3.473 -27.364 14.042 1.00 41.97 270 VAL A C 1
ATOM 2086 O O . VAL A 1 270 ? 3.087 -28.516 13.891 1.00 41.97 270 VAL A O 1
ATOM 2089 N N . GLY A 1 271 ? 3.030 -26.575 15.010 1.00 37.91 271 GLY A N 1
ATOM 2090 C CA . GLY A 1 271 ? 1.883 -26.786 15.866 1.00 37.91 271 GLY A CA 1
ATOM 2091 C C . GLY A 1 271 ? 0.892 -25.675 15.568 1.00 37.91 271 GLY A C 1
ATOM 2092 O O . GLY A 1 271 ? 1.289 -24.563 15.216 1.00 37.91 271 GLY A O 1
ATOM 2093 N N . ASP A 1 272 ? -0.383 -26.009 15.682 1.00 44.97 272 ASP A N 1
ATOM 2094 C CA . ASP A 1 272 ? -1.551 -25.269 15.196 1.00 44.97 272 ASP A CA 1
ATOM 2095 C C . ASP A 1 272 ? -1.775 -23.859 15.803 1.00 44.97 272 ASP A C 1
ATOM 2097 O O . ASP A 1 272 ? -2.809 -23.250 15.553 1.00 44.97 272 ASP A O 1
ATOM 2101 N N . ASP A 1 273 ? -0.802 -23.295 16.530 1.00 49.53 273 ASP A N 1
ATOM 2102 C CA . ASP A 1 273 ? -0.911 -22.050 17.306 1.00 49.53 273 ASP A CA 1
ATOM 2103 C C . ASP A 1 273 ? 0.217 -21.037 16.996 1.00 49.53 273 ASP A C 1
ATOM 2105 O O . ASP A 1 273 ? 0.789 -20.428 17.903 1.00 49.53 273 ASP A O 1
ATOM 2109 N N . ILE A 1 274 ? 0.585 -20.822 15.724 1.00 55.19 274 ILE A N 1
ATOM 2110 C CA . ILE A 1 274 ? 1.371 -19.619 15.386 1.00 55.19 274 ILE A CA 1
ATOM 2111 C C . ILE A 1 274 ? 0.406 -18.425 15.436 1.00 55.19 274 ILE A C 1
ATOM 2113 O O . ILE A 1 274 ? -0.538 -18.389 14.639 1.00 55.19 274 ILE A O 1
ATOM 2117 N N . PRO A 1 275 ? 0.599 -17.446 16.343 1.00 63.88 275 PRO A N 1
ATOM 2118 C CA . PRO A 1 275 ? -0.253 -16.268 16.385 1.00 63.88 275 PRO A CA 1
ATOM 2119 C C . PRO A 1 275 ? -0.193 -15.557 15.034 1.00 63.88 275 PRO A C 1
ATOM 2121 O O . PRO A 1 275 ? 0.879 -15.346 14.466 1.00 63.88 275 PRO A O 1
ATOM 2124 N N . SER A 1 276 ? -1.360 -15.207 14.494 1.00 87.50 276 SER A N 1
ATOM 2125 C CA . SER A 1 276 ? -1.419 -14.451 13.246 1.00 87.50 276 SER A CA 1
ATOM 2126 C C . SER A 1 276 ? -0.756 -13.092 13.452 1.00 87.50 276 SER A C 1
ATOM 2128 O O . SER A 1 276 ? -1.050 -12.380 14.409 1.00 87.50 276 SER A O 1
ATOM 2130 N N . THR A 1 277 ? 0.147 -12.716 12.561 1.00 94.50 277 THR A N 1
ATOM 2131 C CA . THR A 1 277 ? 0.904 -11.470 12.664 1.00 94.50 277 THR A CA 1
ATOM 2132 C C . THR A 1 277 ? 0.272 -10.377 11.810 1.00 94.50 277 THR A C 1
ATOM 2134 O O . THR A 1 277 ? -0.323 -10.623 10.755 1.00 94.50 277 THR A O 1
ATOM 2137 N N . ALA A 1 278 ? 0.399 -9.134 12.262 1.00 96.81 278 ALA A N 1
ATOM 2138 C CA . ALA A 1 278 ? -0.072 -7.957 11.553 1.00 96.81 278 ALA A CA 1
ATOM 2139 C C . ALA A 1 278 ? 0.971 -6.835 11.582 1.00 96.81 278 ALA A C 1
ATOM 2141 O O . ALA A 1 278 ? 1.709 -6.657 12.551 1.00 96.81 278 ALA A O 1
ATOM 2142 N N . ARG A 1 279 ? 1.016 -6.043 10.512 1.00 97.81 279 ARG A N 1
ATOM 2143 C CA . ARG A 1 279 ? 1.874 -4.862 10.376 1.00 97.81 279 ARG A CA 1
ATOM 2144 C C . ARG A 1 279 ? 1.014 -3.668 10.016 1.00 97.81 279 ARG A C 1
ATOM 2146 O O . ARG A 1 279 ? 0.289 -3.704 9.023 1.00 97.81 279 ARG A O 1
ATOM 2153 N N . VAL A 1 280 ? 1.123 -2.606 10.805 1.00 98.44 280 VAL A N 1
ATOM 2154 C CA . VAL A 1 280 ? 0.413 -1.348 10.568 1.00 98.44 280 VAL A CA 1
ATOM 2155 C C . VAL A 1 280 ? 1.429 -0.302 10.129 1.00 98.44 280 VAL A C 1
ATOM 2157 O O . VAL A 1 280 ? 2.413 -0.066 10.825 1.00 98.44 280 VAL A O 1
ATOM 2160 N N . GLY A 1 281 ? 1.223 0.298 8.961 1.00 97.81 281 GLY A N 1
ATOM 2161 C CA . GLY A 1 281 ? 2.146 1.280 8.398 1.00 97.81 281 GLY A CA 1
ATOM 2162 C C . GLY A 1 281 ? 1.422 2.492 7.840 1.00 97.81 281 GLY A C 1
ATOM 2163 O O . GLY A 1 281 ? 0.330 2.375 7.280 1.00 97.81 281 GLY A O 1
ATOM 2164 N N . LEU A 1 282 ? 2.053 3.656 7.959 1.00 98.56 282 LEU A N 1
ATOM 2165 C CA . LEU A 1 282 ? 1.650 4.833 7.208 1.00 98.56 282 LEU A CA 1
ATOM 2166 C C . LEU A 1 282 ? 2.129 4.683 5.769 1.00 98.56 282 LEU A C 1
ATOM 2168 O O . LEU A 1 282 ? 3.211 4.153 5.518 1.00 98.56 282 LEU A O 1
ATOM 2172 N N . ILE A 1 283 ? 1.330 5.158 4.822 1.00 98.38 283 ILE A N 1
ATOM 2173 C CA . ILE A 1 283 ? 1.682 5.184 3.405 1.00 98.38 283 ILE A CA 1
ATOM 2174 C C . ILE A 1 283 ? 1.483 6.566 2.799 1.00 98.38 283 ILE A C 1
ATOM 2176 O O . ILE A 1 283 ? 0.650 7.365 3.251 1.00 98.38 283 ILE A O 1
ATOM 2180 N N . SER A 1 284 ? 2.235 6.817 1.730 1.00 97.31 284 SER A N 1
ATOM 2181 C CA . SER A 1 284 ? 2.081 8.007 0.913 1.00 97.31 284 SER A CA 1
ATOM 2182 C C . SER A 1 284 ? 0.711 8.034 0.223 1.00 97.31 284 SER A C 1
ATOM 2184 O O . SER A 1 284 ? -0.060 7.077 0.227 1.00 97.31 284 SER A O 1
ATOM 2186 N N . HIS A 1 285 ? 0.402 9.161 -0.405 1.00 93.25 285 HIS A N 1
ATOM 2187 C CA . HIS A 1 285 ? -0.926 9.451 -0.938 1.00 93.25 285 HIS A CA 1
ATOM 2188 C C . HIS A 1 285 ? -1.417 8.426 -1.976 1.00 93.25 285 HIS A C 1
ATOM 2190 O O . HIS A 1 285 ? -0.778 8.222 -3.002 1.00 93.25 285 HIS A O 1
ATOM 2196 N N . ILE A 1 286 ? -2.616 7.880 -1.749 1.00 93.38 286 ILE A N 1
ATOM 2197 C CA . ILE A 1 286 ? -3.276 6.881 -2.614 1.00 93.38 286 ILE A CA 1
ATOM 2198 C C . ILE A 1 286 ? -4.496 7.416 -3.378 1.00 93.38 286 ILE A C 1
ATOM 2200 O O . ILE A 1 286 ? -5.291 6.654 -3.931 1.00 93.38 286 ILE A O 1
ATOM 2204 N N . GLY A 1 287 ? -4.699 8.734 -3.377 1.00 90.75 287 GLY A N 1
ATOM 2205 C CA . GLY A 1 287 ? -5.915 9.347 -3.907 1.00 90.75 287 GLY A CA 1
ATOM 2206 C C . GLY A 1 287 ? -7.091 9.312 -2.925 1.00 90.75 287 GLY A C 1
ATOM 2207 O O . GLY A 1 287 ? -7.192 8.467 -2.034 1.00 90.75 287 GLY A O 1
ATOM 2208 N N . GLY A 1 288 ? -8.021 10.253 -3.101 1.00 91.38 288 GLY A N 1
ATOM 2209 C CA . GLY A 1 288 ? -9.207 10.354 -2.247 1.00 91.38 288 GLY A CA 1
ATOM 2210 C C . GLY A 1 288 ? -8.939 11.001 -0.886 1.00 91.38 288 GLY A C 1
ATOM 2211 O O . GLY A 1 288 ? -9.590 10.642 0.087 1.00 91.38 288 GLY A O 1
ATOM 2212 N N . HIS A 1 289 ? -8.025 11.978 -0.797 1.00 91.06 289 HIS A N 1
ATOM 2213 C CA . HIS A 1 289 ? -7.781 12.730 0.450 1.00 91.06 289 HIS A CA 1
ATOM 2214 C C . HIS A 1 289 ? -9.034 13.450 0.979 1.00 91.06 289 HIS A C 1
ATOM 2216 O O . HIS A 1 289 ? -9.153 13.691 2.174 1.00 91.06 289 HIS A O 1
ATOM 2222 N N . LYS A 1 290 ? -10.022 13.722 0.111 1.00 93.25 290 LYS A N 1
ATOM 2223 C CA . LYS A 1 290 ? -11.323 14.263 0.524 1.00 93.25 290 LYS A CA 1
ATOM 2224 C C . LYS A 1 290 ? -12.102 13.296 1.423 1.00 93.25 290 LYS A C 1
ATOM 2226 O O . LYS A 1 290 ? -12.989 13.731 2.140 1.00 93.25 290 LYS A O 1
ATOM 2231 N N . PHE A 1 291 ? -11.743 12.013 1.403 1.00 94.56 291 PHE A N 1
ATOM 2232 C CA . PHE A 1 291 ? -12.267 10.934 2.238 1.00 94.56 291 PHE A CA 1
ATOM 2233 C C . PHE A 1 291 ? -11.251 10.505 3.309 1.00 94.56 291 PHE A C 1
ATOM 2235 O O . PHE A 1 291 ? -11.087 9.306 3.534 1.00 94.56 291 PHE A O 1
ATOM 2242 N N . ALA A 1 292 ? -10.509 11.457 3.893 1.00 95.00 292 ALA A N 1
ATOM 2243 C CA . ALA A 1 292 ? -9.445 11.181 4.864 1.00 95.00 292 ALA A CA 1
ATOM 2244 C C . ALA A 1 292 ? -9.860 10.154 5.934 1.00 95.00 292 ALA A C 1
ATOM 2246 O O . ALA A 1 292 ? -11.037 10.012 6.256 1.00 95.00 292 ALA A O 1
ATOM 2247 N N . GLY A 1 293 ? -8.876 9.400 6.424 1.00 96.44 293 GLY A N 1
ATOM 2248 C CA . GLY A 1 293 ? -9.120 8.084 7.020 1.00 96.44 293 GLY A CA 1
ATOM 2249 C C . GLY A 1 293 ? -9.133 6.981 5.963 1.00 96.44 293 GLY A C 1
ATOM 2250 O O . GLY A 1 293 ? -9.978 6.091 5.990 1.00 96.44 293 GLY A O 1
ATOM 2251 N N . ASN A 1 294 ? -8.236 7.082 4.976 1.00 97.81 294 ASN A N 1
ATOM 2252 C CA . ASN A 1 294 ? -8.082 6.055 3.954 1.00 97.81 294 ASN A CA 1
ATOM 2253 C C . ASN A 1 294 ? -7.211 4.917 4.486 1.00 97.81 294 ASN A C 1
ATOM 2255 O O . ASN A 1 294 ? -6.067 5.158 4.879 1.00 97.81 294 ASN A O 1
ATOM 2259 N N . VAL A 1 295 ? -7.746 3.699 4.456 1.00 98.38 295 VAL A N 1
ATOM 2260 C CA . VAL A 1 295 ? -7.089 2.491 4.966 1.00 98.38 295 VAL A CA 1
ATOM 2261 C C . VAL A 1 295 ? -7.164 1.398 3.908 1.00 98.38 295 VAL A C 1
ATOM 2263 O O . VAL A 1 295 ? -8.214 1.208 3.299 1.00 98.38 295 VAL A O 1
ATOM 2266 N N . ILE A 1 296 ? -6.071 0.671 3.694 1.00 98.19 296 ILE A N 1
ATOM 2267 C CA . ILE A 1 296 ? -6.040 -0.542 2.878 1.00 98.19 296 ILE A CA 1
ATOM 2268 C C . ILE A 1 296 ? -5.664 -1.712 3.780 1.00 98.19 296 ILE A C 1
ATOM 2270 O O . ILE A 1 296 ? -4.647 -1.653 4.463 1.00 98.19 296 ILE A O 1
ATOM 2274 N N . ILE A 1 297 ? -6.460 -2.776 3.766 1.00 98.50 297 ILE A N 1
ATOM 2275 C CA . ILE A 1 297 ? -6.182 -4.002 4.516 1.00 98.50 297 ILE A CA 1
ATOM 2276 C C . ILE A 1 297 ? -5.903 -5.120 3.524 1.00 98.50 297 ILE A C 1
ATOM 2278 O O . ILE A 1 297 ? -6.803 -5.540 2.798 1.00 98.50 297 ILE A O 1
ATOM 2282 N N . TYR A 1 298 ? -4.666 -5.601 3.497 1.00 98.25 298 TYR A N 1
ATOM 2283 C CA . TYR A 1 298 ? -4.271 -6.762 2.714 1.00 98.25 298 TYR A CA 1
ATOM 2284 C C . TYR A 1 298 ? -4.237 -8.004 3.591 1.00 98.25 298 TYR A C 1
ATOM 2286 O O . TYR A 1 298 ? -3.460 -8.089 4.541 1.00 98.25 298 TYR A O 1
ATOM 2294 N N . ILE A 1 299 ? -5.069 -8.978 3.233 1.00 97.44 299 ILE A N 1
ATOM 2295 C CA . ILE A 1 299 ? -5.142 -10.270 3.903 1.00 97.44 299 ILE A CA 1
ATOM 2296 C C . ILE A 1 299 ? -4.306 -11.284 3.113 1.00 97.44 299 ILE A C 1
ATOM 2298 O O . ILE A 1 299 ? -4.605 -11.521 1.936 1.00 97.44 299 ILE A O 1
ATOM 2302 N N . PRO A 1 300 ? -3.275 -11.900 3.713 1.00 95.69 300 PRO A N 1
ATOM 2303 C CA . PRO A 1 300 ? -2.366 -12.771 2.987 1.00 95.69 300 PRO A CA 1
ATOM 2304 C C . PRO A 1 300 ? -3.077 -14.042 2.490 1.00 95.69 300 PRO A C 1
ATOM 2306 O O . PRO A 1 300 ? -4.021 -14.519 3.122 1.00 95.69 300 PRO A O 1
ATOM 2309 N N . PRO A 1 301 ? -2.653 -14.627 1.352 1.00 93.62 301 PRO A N 1
ATOM 2310 C CA . PRO A 1 301 ? -3.361 -15.749 0.728 1.00 93.62 301 PRO A CA 1
ATOM 2311 C C . PRO A 1 301 ? -3.407 -17.031 1.562 1.00 93.62 301 PRO A C 1
ATOM 2313 O O . PRO A 1 301 ? -4.236 -17.891 1.284 1.00 93.62 301 PRO A O 1
ATOM 2316 N N . ARG A 1 302 ? -2.493 -17.184 2.526 1.00 91.00 302 ARG A N 1
ATOM 2317 C CA . ARG A 1 302 ? -2.394 -18.363 3.398 1.00 91.00 302 ARG A CA 1
ATOM 2318 C C . ARG A 1 302 ? -3.022 -18.144 4.777 1.00 91.00 302 ARG A C 1
ATOM 2320 O O . ARG A 1 302 ? -2.882 -19.013 5.627 1.00 91.00 302 ARG A O 1
ATOM 2327 N N . LEU A 1 303 ? -3.677 -17.001 5.012 1.00 90.75 303 LEU A N 1
ATOM 2328 C CA . LEU A 1 303 ? -4.359 -16.772 6.282 1.00 90.75 303 LEU A CA 1
ATOM 2329 C C . LEU A 1 303 ? -5.570 -17.700 6.392 1.00 90.75 303 LEU A C 1
ATOM 2331 O O . LEU A 1 303 ? -6.443 -17.698 5.517 1.00 90.75 303 LEU A O 1
ATOM 2335 N N . ASN A 1 304 ? -5.633 -18.430 7.497 1.00 88.94 304 ASN A N 1
ATOM 2336 C CA . ASN A 1 304 ? -6.783 -19.233 7.873 1.00 88.94 304 ASN A CA 1
ATOM 2337 C C . ASN A 1 304 ? -7.565 -18.541 8.993 1.00 88.94 304 ASN A C 1
ATOM 2339 O O . ASN A 1 304 ? -7.043 -17.724 9.749 1.00 88.94 304 ASN A O 1
ATOM 2343 N N . THR A 1 305 ? -8.846 -18.865 9.070 1.00 85.19 305 THR A N 1
ATOM 2344 C CA . THR A 1 305 ? -9.709 -18.540 10.206 1.00 85.19 305 THR A CA 1
ATOM 2345 C C . THR A 1 305 ? -9.356 -19.415 11.412 1.00 85.19 305 THR A C 1
ATOM 2347 O O . THR A 1 305 ? -8.605 -20.381 11.292 1.00 85.19 305 THR A O 1
ATOM 2350 N N . LYS A 1 306 ? -9.943 -19.112 12.576 1.00 80.00 306 LYS A N 1
ATOM 2351 C CA . LYS A 1 306 ? -9.775 -19.919 13.799 1.00 80.00 306 LYS A CA 1
ATOM 2352 C C . LYS A 1 306 ? -10.230 -21.373 13.639 1.00 80.00 306 LYS A C 1
ATOM 2354 O O . LYS A 1 306 ? -9.735 -22.237 14.347 1.00 80.00 306 LYS A O 1
ATOM 2359 N N . ASP A 1 307 ? -11.133 -21.631 12.697 1.00 82.81 307 ASP A N 1
ATOM 2360 C CA . ASP A 1 307 ? -11.641 -22.969 12.391 1.00 82.81 307 ASP A CA 1
ATOM 2361 C C . ASP A 1 307 ? -10.760 -23.708 11.361 1.00 82.81 307 ASP A C 1
ATOM 2363 O O . ASP A 1 307 ? -11.189 -24.698 10.778 1.00 82.81 307 ASP A O 1
ATOM 2367 N N . ASN A 1 308 ? -9.540 -23.217 11.094 1.00 83.25 308 ASN A N 1
ATOM 2368 C CA . ASN A 1 308 ? -8.606 -23.722 10.078 1.00 83.25 308 ASN A CA 1
ATOM 2369 C C . ASN A 1 308 ? -9.118 -23.691 8.625 1.00 83.25 308 ASN A C 1
ATOM 2371 O O . ASN A 1 308 ? -8.474 -24.224 7.722 1.00 83.25 308 ASN A O 1
ATOM 2375 N N . GLU A 1 309 ? -10.222 -22.991 8.364 1.00 87.69 309 GLU A N 1
ATOM 2376 C CA . GLU A 1 309 ? -10.718 -22.748 7.010 1.00 87.69 309 GLU A CA 1
ATOM 2377 C C . GLU A 1 309 ? -10.036 -21.528 6.373 1.00 87.69 309 GLU A C 1
ATOM 2379 O O . GLU A 1 309 ? -9.753 -20.558 7.085 1.00 87.69 309 GLU A O 1
ATOM 2384 N N . PRO A 1 310 ? -9.824 -21.504 5.043 1.00 90.12 310 PRO A N 1
ATOM 2385 C CA . PRO A 1 310 ? -9.249 -20.350 4.359 1.00 90.12 310 PRO A CA 1
ATOM 2386 C C . PRO A 1 310 ? -10.036 -19.070 4.647 1.00 90.12 310 PRO A C 1
ATOM 2388 O O . PRO A 1 310 ? -11.261 -19.035 4.489 1.00 90.12 310 PRO A O 1
ATOM 2391 N N . HIS A 1 311 ? -9.337 -17.996 5.021 1.00 93.69 311 HIS A N 1
ATOM 2392 C CA . HIS A 1 311 ? -9.983 -16.722 5.320 1.00 93.69 311 HIS A CA 1
ATOM 2393 C C . HIS A 1 311 ? -10.813 -16.237 4.109 1.00 93.69 311 HIS A C 1
ATOM 2395 O O . HIS A 1 311 ? -10.303 -16.246 2.984 1.00 93.69 311 HIS A O 1
ATOM 2401 N N . PRO A 1 312 ? -12.069 -15.770 4.279 1.00 94.06 312 PRO A N 1
ATOM 2402 C CA . PRO A 1 312 ? -12.929 -15.38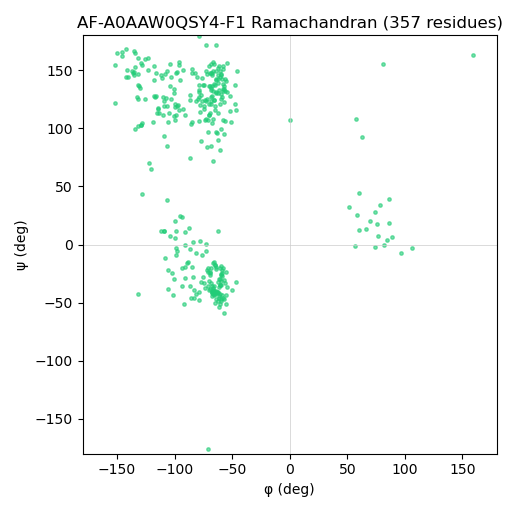9 3.149 1.00 94.06 312 PRO A CA 1
ATOM 2403 C C . PRO A 1 312 ? -12.326 -14.315 2.233 1.00 94.06 312 PRO A C 1
ATOM 2405 O O . PRO A 1 312 ? -12.562 -14.314 1.025 1.00 94.06 312 PRO A O 1
ATOM 2408 N N . LEU A 1 313 ? -11.510 -13.430 2.812 1.00 95.56 313 LEU A N 1
ATOM 2409 C CA . LEU A 1 313 ? -10.769 -12.378 2.112 1.00 95.56 313 LEU A CA 1
ATOM 2410 C C . LEU A 1 313 ? -9.300 -12.740 1.835 1.00 95.56 313 LEU A C 1
ATOM 2412 O O . LEU A 1 313 ? -8.537 -11.863 1.447 1.00 95.56 313 LEU A O 1
ATOM 2416 N N . ALA A 1 314 ? -8.875 -13.996 2.003 1.00 94.88 314 ALA A N 1
ATOM 2417 C CA . ALA A 1 314 ? -7.502 -14.414 1.710 1.00 94.88 314 ALA A CA 1
ATOM 2418 C C . ALA A 1 314 ? -7.084 -13.986 0.293 1.00 94.88 314 ALA A C 1
ATOM 2420 O O . ALA A 1 314 ? -7.792 -14.222 -0.691 1.00 94.88 314 ALA A O 1
ATOM 2421 N N . GLY A 1 315 ? -5.946 -13.301 0.191 1.00 95.25 315 GLY A N 1
ATOM 2422 C CA . GLY A 1 315 ? -5.432 -12.760 -1.062 1.00 95.25 315 GLY A CA 1
ATOM 2423 C C . GLY A 1 315 ? -6.151 -11.504 -1.567 1.00 95.25 315 GLY A C 1
ATOM 2424 O O . GLY A 1 315 ? -6.018 -11.192 -2.750 1.00 95.25 315 GLY A O 1
ATOM 2425 N N . HIS A 1 316 ? -6.911 -10.801 -0.723 1.00 96.50 316 HIS A N 1
ATOM 2426 C CA . HIS A 1 316 ? -7.571 -9.543 -1.081 1.00 96.50 316 HIS A CA 1
ATOM 2427 C C . HIS A 1 316 ? -6.918 -8.342 -0.393 1.00 96.50 316 HIS A C 1
ATOM 2429 O O . HIS A 1 316 ? -6.459 -8.437 0.743 1.00 96.50 316 HIS A O 1
ATOM 2435 N N . GLY A 1 317 ? -6.919 -7.201 -1.081 1.00 97.12 317 GLY A N 1
ATOM 2436 C CA . GLY A 1 317 ? -6.709 -5.871 -0.517 1.00 97.12 317 GLY A CA 1
ATOM 2437 C C . GLY A 1 317 ? -8.028 -5.110 -0.480 1.00 97.12 317 GLY A C 1
ATOM 2438 O O . GLY A 1 317 ? -8.622 -4.891 -1.532 1.00 97.12 317 GLY A O 1
ATOM 2439 N N . VAL A 1 318 ? -8.500 -4.714 0.699 1.00 97.62 318 VAL A N 1
ATOM 2440 C CA . VAL A 1 318 ? -9.778 -4.011 0.894 1.00 97.62 318 VAL A CA 1
ATOM 2441 C C . VAL A 1 318 ? -9.518 -2.552 1.232 1.00 97.62 318 VAL A C 1
ATOM 2443 O O . VAL A 1 318 ? -8.779 -2.263 2.168 1.00 97.62 318 VAL A O 1
ATOM 2446 N N . TRP A 1 319 ? -10.126 -1.634 0.484 1.00 97.50 319 TRP A N 1
ATOM 2447 C CA . TRP A 1 319 ? -9.983 -0.196 0.683 1.00 97.50 319 TRP A CA 1
ATOM 2448 C C . TRP A 1 319 ? -11.178 0.378 1.435 1.00 97.50 319 TRP A C 1
ATOM 2450 O O . TRP A 1 319 ? -12.329 0.222 1.017 1.00 97.50 319 TRP A O 1
ATOM 2460 N N . TYR A 1 320 ? -10.879 1.145 2.475 1.00 98.00 320 TYR A N 1
ATOM 2461 C CA . TYR A 1 320 ? -11.822 1.941 3.243 1.00 98.00 320 TYR A CA 1
ATOM 2462 C C . TYR A 1 320 ? -11.482 3.430 3.151 1.00 98.00 320 TYR A C 1
ATOM 2464 O O . TYR A 1 320 ? -10.335 3.815 2.911 1.00 98.00 320 TYR A O 1
ATOM 2472 N N . GLY A 1 321 ? -12.492 4.277 3.319 1.00 97.12 321 GLY A N 1
ATOM 2473 C CA . GLY A 1 321 ? -12.352 5.724 3.483 1.00 97.12 321 GLY A CA 1
ATOM 2474 C C . GLY A 1 321 ? -13.223 6.214 4.633 1.00 97.12 321 GLY A C 1
ATOM 2475 O O . GLY A 1 321 ? -14.128 5.498 5.056 1.00 97.12 321 GLY A O 1
ATOM 2476 N N . ARG A 1 322 ? -12.974 7.439 5.115 1.00 96.62 322 ARG A N 1
ATOM 2477 C CA . ARG A 1 322 ? -13.685 8.022 6.275 1.00 96.62 322 ARG A CA 1
ATOM 2478 C C . ARG A 1 322 ? -13.549 7.200 7.561 1.00 96.62 322 ARG A C 1
ATOM 2480 O O . ARG A 1 322 ? -14.413 7.256 8.432 1.00 96.62 322 ARG A O 1
ATOM 2487 N N . VAL A 1 323 ? -12.478 6.420 7.676 1.00 97.56 323 VAL A N 1
ATOM 2488 C CA . VAL A 1 323 ? -12.197 5.678 8.901 1.00 97.56 323 VAL A CA 1
ATOM 2489 C C . VAL A 1 323 ? -11.804 6.672 9.992 1.00 97.56 323 VAL A C 1
ATOM 2491 O O . VAL A 1 323 ? -11.021 7.591 9.766 1.00 97.56 323 VAL A O 1
ATOM 2494 N N . GLU A 1 324 ? -12.349 6.458 11.181 1.00 96.69 324 GLU A N 1
ATOM 2495 C CA . GLU A 1 324 ? -12.062 7.213 12.400 1.00 96.69 324 GLU A CA 1
ATOM 2496 C C . GLU A 1 324 ? -11.643 6.194 13.468 1.00 96.69 324 GLU A C 1
ATOM 2498 O O . GLU A 1 324 ? -11.992 5.014 13.326 1.00 96.69 324 GLU A O 1
ATOM 2503 N N . PRO A 1 325 ? -10.941 6.597 14.541 1.00 96.94 325 PRO A N 1
ATOM 2504 C CA . PRO A 1 325 ? -10.512 5.670 15.589 1.00 96.94 325 PRO A CA 1
ATOM 2505 C C . PRO A 1 325 ? -11.640 4.776 16.136 1.00 96.94 325 PRO A C 1
ATOM 2507 O O . PRO A 1 325 ? -11.457 3.570 16.278 1.00 96.94 325 PRO A O 1
ATOM 2510 N N . LYS A 1 326 ? -12.857 5.313 16.308 1.00 95.94 326 LYS A N 1
ATOM 2511 C CA . LYS A 1 326 ? -14.034 4.542 16.758 1.00 95.94 326 LYS A CA 1
ATOM 2512 C C . LYS A 1 326 ? -14.421 3.372 15.843 1.00 95.94 326 LYS A C 1
ATOM 2514 O O . LYS A 1 326 ? -15.047 2.420 16.297 1.00 95.94 326 LYS A O 1
ATOM 2519 N N . HIS A 1 327 ? -14.072 3.437 14.557 1.00 97.19 327 HIS A N 1
ATOM 2520 C CA . HIS A 1 327 ? -14.387 2.398 13.574 1.00 97.19 327 HIS A CA 1
ATOM 2521 C C . HIS A 1 327 ? -13.353 1.264 13.568 1.00 97.19 327 HIS A C 1
ATOM 2523 O O . HIS A 1 327 ? -13.640 0.172 13.081 1.00 97.19 327 HIS A O 1
ATOM 2529 N N . VAL A 1 328 ? -12.148 1.494 14.099 1.00 97.62 328 VAL A N 1
ATOM 2530 C CA . VAL A 1 328 ? -11.016 0.560 13.989 1.00 97.62 328 VAL A CA 1
ATOM 2531 C C . VAL A 1 328 ? -11.351 -0.809 14.570 1.00 97.62 328 VAL A C 1
ATOM 2533 O O . VAL A 1 328 ? -11.121 -1.828 13.919 1.00 97.62 328 VAL A O 1
ATOM 2536 N N . GLN A 1 329 ? -11.954 -0.845 15.759 1.00 96.00 329 GLN A N 1
ATOM 2537 C CA . GLN A 1 329 ? -12.307 -2.105 16.405 1.00 96.00 329 GLN A CA 1
ATOM 2538 C C . GLN A 1 329 ? -13.296 -2.928 15.564 1.00 96.00 329 GLN A C 1
ATOM 2540 O O . GLN A 1 329 ? -13.104 -4.133 15.393 1.00 96.00 329 GLN A O 1
ATOM 2545 N N . GLY A 1 330 ? -14.328 -2.280 15.015 1.00 96.44 330 GLY A N 1
ATOM 2546 C CA . GLY A 1 330 ? -15.315 -2.932 14.157 1.00 96.44 330 GLY A CA 1
ATOM 2547 C C . GLY A 1 330 ? -14.716 -3.405 12.832 1.00 96.44 330 GLY A C 1
ATOM 2548 O O . GLY A 1 330 ? -15.028 -4.502 12.381 1.00 96.44 330 GLY A O 1
ATOM 2549 N N . ILE A 1 331 ? -13.795 -2.637 12.241 1.00 97.94 331 ILE A N 1
ATOM 2550 C CA . ILE A 1 331 ? -13.079 -3.037 11.021 1.00 97.94 331 ILE A CA 1
ATOM 2551 C C . ILE A 1 331 ? -12.189 -4.259 11.274 1.00 97.94 331 ILE A C 1
ATOM 2553 O O . ILE A 1 331 ? -12.179 -5.174 10.452 1.00 97.94 331 ILE A O 1
ATOM 2557 N N . ILE A 1 332 ? -11.460 -4.315 12.393 1.00 97.12 332 ILE A N 1
ATOM 2558 C CA . ILE A 1 332 ? -10.639 -5.489 12.731 1.00 97.12 332 ILE A CA 1
ATOM 2559 C C . ILE A 1 332 ? -11.537 -6.718 12.914 1.00 97.12 332 ILE A C 1
ATOM 2561 O O . ILE A 1 332 ? -11.278 -7.763 12.323 1.00 97.12 332 ILE A O 1
ATOM 2565 N N . GLU A 1 333 ? -12.614 -6.591 13.688 1.00 95.69 333 GLU A N 1
ATOM 2566 C CA . GLU A 1 333 ? -13.549 -7.690 13.934 1.00 95.69 333 GLU A CA 1
ATOM 2567 C C . GLU A 1 333 ? -14.189 -8.203 12.635 1.00 95.69 333 GLU A C 1
ATOM 2569 O O . GLU A 1 333 ? -14.202 -9.401 12.366 1.00 95.69 333 GLU A O 1
ATOM 2574 N N . GLU A 1 334 ? -14.708 -7.307 11.801 1.00 96.69 334 GLU A N 1
ATOM 2575 C CA . GLU A 1 334 ? -15.433 -7.713 10.603 1.00 96.69 334 GLU A CA 1
ATOM 2576 C C . GLU A 1 334 ? -14.485 -8.112 9.473 1.00 96.69 334 GLU A C 1
ATOM 2578 O O . GLU A 1 334 ? -14.642 -9.183 8.899 1.00 96.69 334 GLU A O 1
ATOM 2583 N N . THR A 1 335 ? -13.462 -7.312 9.169 1.00 96.88 335 THR A N 1
ATOM 2584 C CA . THR A 1 335 ? -12.596 -7.543 8.000 1.00 96.88 335 THR A CA 1
ATOM 2585 C C . THR A 1 335 ? -11.451 -8.501 8.278 1.00 96.88 335 THR A C 1
ATOM 2587 O O . THR A 1 335 ? -11.197 -9.380 7.459 1.00 96.88 335 THR A O 1
ATOM 2590 N N . VAL A 1 336 ? -10.749 -8.328 9.400 1.00 96.19 336 VAL A N 1
ATOM 2591 C CA . VAL A 1 336 ? -9.516 -9.079 9.690 1.00 96.19 336 VAL A CA 1
ATOM 2592 C C . VAL A 1 336 ? -9.824 -10.419 10.360 1.00 96.19 336 VAL A C 1
ATOM 2594 O O . VAL A 1 336 ? -9.136 -11.396 10.101 1.00 96.19 336 VAL A O 1
ATOM 2597 N N . VAL A 1 337 ? -10.849 -10.487 11.216 1.00 94.50 337 VAL A N 1
ATOM 2598 C CA . VAL A 1 337 ? -11.211 -11.729 11.922 1.00 94.50 337 VAL A CA 1
ATOM 2599 C C . VAL A 1 337 ? -12.246 -12.544 11.142 1.00 94.50 337 VAL A C 1
ATOM 2601 O O . VAL A 1 337 ? -12.050 -13.741 10.945 1.00 94.50 337 VAL A O 1
ATOM 2604 N N . LYS A 1 338 ? -13.358 -11.926 10.716 1.00 94.00 338 LYS A N 1
ATOM 2605 C CA . LYS A 1 338 ? -14.496 -12.647 10.106 1.00 94.00 338 LYS A CA 1
ATOM 2606 C C . LYS A 1 338 ? -14.458 -12.732 8.578 1.00 94.00 338 LYS A C 1
ATOM 2608 O O . LYS A 1 338 ? -15.148 -13.568 8.001 1.00 94.00 338 LYS A O 1
ATOM 2613 N N . GLY A 1 339 ? -13.703 -11.864 7.906 1.00 94.56 339 GLY A N 1
ATOM 2614 C CA . GLY A 1 339 ? -13.680 -11.785 6.443 1.00 94.56 339 GLY A CA 1
ATOM 2615 C C . GLY A 1 339 ? -14.916 -11.135 5.808 1.00 94.56 339 GLY A C 1
ATOM 2616 O O . GLY A 1 339 ? -15.258 -11.439 4.665 1.00 94.56 339 GLY A O 1
ATOM 2617 N N . ASN A 1 340 ? -15.573 -10.232 6.532 1.00 96.31 340 ASN A N 1
ATOM 2618 C CA . ASN A 1 340 ? -16.666 -9.389 6.060 1.00 96.31 340 ASN A CA 1
ATOM 2619 C C . ASN A 1 340 ? -16.171 -7.983 5.698 1.00 96.31 340 ASN A C 1
ATOM 2621 O O . ASN A 1 340 ? -15.278 -7.423 6.330 1.00 96.31 340 ASN A O 1
ATOM 2625 N N . VAL A 1 341 ? -16.808 -7.365 4.711 1.00 96.81 341 VAL A N 1
ATOM 2626 C CA . VAL A 1 341 ? -16.530 -5.991 4.289 1.00 96.81 341 VAL A CA 1
ATOM 2627 C C . VAL A 1 341 ? -17.567 -5.032 4.863 1.00 96.81 341 VAL A C 1
ATOM 2629 O O . VAL A 1 341 ? -18.772 -5.275 4.775 1.00 96.81 341 VAL A O 1
ATOM 2632 N N . VAL A 1 342 ? -17.106 -3.909 5.411 1.00 96.94 342 VAL A N 1
ATOM 2633 C CA . VAL A 1 342 ? -17.982 -2.862 5.951 1.00 96.94 342 VAL A CA 1
ATOM 2634 C C . VAL A 1 342 ? -18.430 -1.923 4.826 1.00 96.94 342 VAL A C 1
ATOM 2636 O O . VAL A 1 342 ? -17.644 -1.134 4.303 1.00 96.94 342 VAL A O 1
ATOM 2639 N N . LYS A 1 343 ? -19.688 -2.053 4.396 1.00 95.19 343 LYS A N 1
ATOM 2640 C CA . LYS A 1 343 ? -20.175 -1.518 3.115 1.00 95.19 343 LYS A CA 1
ATOM 2641 C C . LYS A 1 343 ? -20.190 0.010 3.032 1.00 95.19 343 LYS A C 1
ATOM 2643 O O . LYS A 1 343 ? -19.875 0.551 1.975 1.00 95.19 343 LYS A O 1
ATOM 2648 N N . ASP A 1 344 ? -20.561 0.705 4.100 1.00 93.81 344 ASP A N 1
ATOM 2649 C CA . ASP A 1 344 ? -20.685 2.169 4.116 1.00 93.81 344 ASP A CA 1
ATOM 2650 C C . ASP A 1 344 ? -19.342 2.918 4.025 1.00 93.81 344 ASP A C 1
ATOM 2652 O O . ASP A 1 344 ? -19.303 4.042 3.522 1.00 93.81 344 ASP A O 1
ATOM 2656 N N . MET A 1 345 ? -18.241 2.281 4.428 1.00 96.00 345 MET A N 1
ATOM 2657 C CA . MET A 1 345 ? -16.875 2.807 4.309 1.00 96.00 345 MET A CA 1
ATOM 2658 C C . MET A 1 345 ? -16.109 2.249 3.101 1.00 96.00 345 MET A C 1
ATOM 2660 O O . MET A 1 345 ? -15.007 2.714 2.798 1.00 96.00 345 MET A O 1
ATOM 2664 N N . PHE A 1 346 ? -16.655 1.241 2.416 1.00 96.62 346 PHE A N 1
ATOM 2665 C CA . PHE A 1 346 ? -15.973 0.514 1.348 1.00 96.62 346 PHE A CA 1
ATOM 2666 C C . PHE A 1 346 ? -15.735 1.380 0.107 1.00 96.62 346 PHE A C 1
ATOM 2668 O O . PHE A 1 346 ? -16.660 1.959 -0.466 1.00 96.62 346 PHE A O 1
ATOM 2675 N N . ARG A 1 347 ? -14.483 1.413 -0.359 1.00 95.44 347 ARG A N 1
ATOM 2676 C CA . ARG A 1 347 ? -14.077 2.098 -1.595 1.00 95.44 347 ARG A CA 1
ATOM 2677 C C . ARG A 1 347 ? -13.896 1.158 -2.784 1.00 95.44 347 ARG A C 1
ATOM 2679 O O . ARG A 1 347 ? -14.069 1.572 -3.931 1.00 95.44 347 ARG A O 1
ATOM 2686 N N . GLY A 1 348 ? -13.515 -0.082 -2.518 1.00 95.19 348 GLY A N 1
ATOM 2687 C CA . GLY A 1 348 ? -13.147 -1.077 -3.518 1.00 95.19 348 GLY A CA 1
ATOM 2688 C C . GLY A 1 348 ? -12.304 -2.177 -2.887 1.00 95.19 348 GLY A C 1
ATOM 2689 O O . GLY A 1 348 ? -11.767 -2.011 -1.793 1.00 95.19 348 GLY A O 1
ATOM 2690 N N . ALA A 1 349 ? -12.188 -3.306 -3.568 1.00 95.50 349 ALA A N 1
ATOM 2691 C CA . ALA A 1 349 ? -11.230 -4.337 -3.210 1.00 95.50 349 ALA A CA 1
ATOM 2692 C C . ALA A 1 349 ? -10.466 -4.786 -4.449 1.00 95.50 349 ALA A C 1
ATOM 2694 O O . ALA A 1 349 ? -10.905 -4.577 -5.578 1.00 95.50 349 ALA A O 1
ATOM 2695 N N . ILE A 1 350 ? -9.321 -5.412 -4.236 1.00 94.69 350 ILE A N 1
ATOM 2696 C CA . ILE A 1 350 ? -8.519 -6.015 -5.289 1.00 94.69 350 ILE A CA 1
ATOM 2697 C C . ILE A 1 350 ? -8.123 -7.423 -4.871 1.00 94.69 350 ILE A C 1
ATOM 2699 O O . ILE A 1 350 ? -7.769 -7.653 -3.716 1.00 94.69 350 ILE A O 1
ATOM 2703 N N . LYS A 1 351 ? -8.194 -8.376 -5.792 1.00 93.19 351 LYS A N 1
ATOM 2704 C CA . LYS A 1 351 ? -7.760 -9.753 -5.560 1.00 93.19 351 LYS A CA 1
ATOM 2705 C C . LYS A 1 351 ? -6.337 -9.960 -6.073 1.00 93.19 351 LYS A C 1
ATOM 2707 O O . LYS A 1 351 ? -5.904 -9.293 -7.013 1.00 93.19 351 LYS A O 1
ATOM 2712 N N . LYS A 1 352 ? -5.622 -10.936 -5.509 1.00 89.31 352 LYS A N 1
ATOM 2713 C CA . LYS A 1 352 ? -4.385 -11.474 -6.088 1.00 89.31 352 LYS A CA 1
ATOM 2714 C C . LYS A 1 352 ? -4.597 -11.772 -7.577 1.00 89.31 352 LYS A C 1
ATOM 2716 O O . LYS A 1 352 ? -5.486 -12.543 -7.932 1.00 89.31 352 LYS A O 1
ATOM 2721 N N . GLY A 1 353 ? -3.792 -11.136 -8.428 1.00 82.38 353 GLY A N 1
ATOM 2722 C CA . GLY A 1 353 ? -3.956 -11.144 -9.888 1.00 82.38 353 GLY A CA 1
ATOM 2723 C C . GLY A 1 353 ? -4.493 -9.835 -10.482 1.00 82.38 353 GLY A C 1
ATOM 2724 O O . GLY A 1 353 ? -4.579 -9.731 -11.700 1.00 82.38 353 GLY A O 1
ATOM 2725 N N . GLY A 1 354 ? -4.823 -8.839 -9.654 1.00 83.38 354 GLY A N 1
ATOM 2726 C CA . GLY A 1 354 ? -5.150 -7.482 -10.103 1.00 83.38 354 GLY A CA 1
ATOM 2727 C C . GLY A 1 354 ? -6.628 -7.246 -10.437 1.00 83.38 354 GLY A C 1
ATOM 2728 O O . GLY A 1 354 ? -6.989 -6.182 -10.933 1.0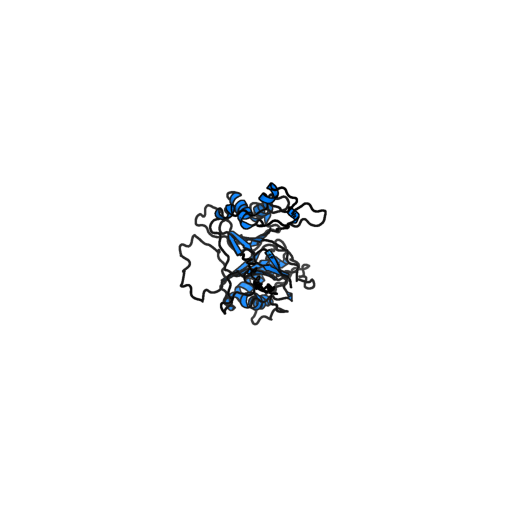0 83.38 354 GLY A O 1
ATOM 2729 N N . GLU A 1 355 ? -7.507 -8.218 -10.173 1.00 88.12 355 GLU A N 1
ATOM 2730 C CA . GLU A 1 355 ? -8.944 -8.073 -10.421 1.00 88.12 355 GLU A CA 1
ATOM 2731 C C . GLU A 1 355 ? -9.581 -7.157 -9.367 1.00 88.12 355 GLU A C 1
ATOM 2733 O O . GLU A 1 355 ? -9.562 -7.457 -8.170 1.00 88.12 355 GLU A O 1
ATOM 2738 N N . VAL A 1 356 ? -10.161 -6.042 -9.817 1.00 89.12 356 VAL A N 1
ATOM 2739 C CA . VAL A 1 356 ? -10.885 -5.102 -8.955 1.00 89.12 356 VAL A CA 1
ATOM 2740 C C . VAL A 1 356 ? -12.292 -5.623 -8.675 1.00 89.12 356 VAL A C 1
ATOM 2742 O O . VAL A 1 356 ? -13.081 -5.853 -9.589 1.00 89.12 356 VAL A O 1
ATOM 2745 N N . VAL A 1 357 ? -12.628 -5.729 -7.395 1.00 88.69 357 VAL A N 1
ATOM 2746 C CA . VAL A 1 357 ? -13.933 -6.146 -6.887 1.00 88.69 357 VAL A CA 1
ATOM 2747 C C . VAL A 1 357 ? -14.705 -4.926 -6.382 1.00 88.69 357 VAL A C 1
ATOM 2749 O O . VAL A 1 357 ? -14.162 -4.048 -5.704 1.00 88.69 357 VAL A O 1
ATOM 2752 N N . ARG A 1 358 ? -15.993 -4.872 -6.723 1.00 86.50 358 ARG A N 1
ATOM 2753 C CA . ARG A 1 358 ? -16.947 -3.830 -6.317 1.00 86.50 358 ARG A CA 1
ATOM 2754 C C . ARG A 1 358 ? -18.202 -4.488 -5.737 1.00 86.50 358 ARG A C 1
ATOM 2756 O O . ARG A 1 358 ? -18.466 -5.649 -6.052 1.00 86.50 358 ARG A O 1
ATOM 2763 N N . LEU A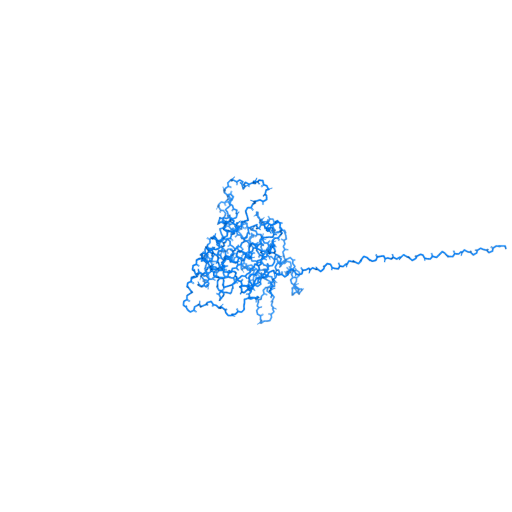 1 359 ? -18.930 -3.753 -4.894 1.00 85.62 359 LEU A N 1
ATOM 2764 C CA . LEU A 1 359 ? -20.193 -4.195 -4.284 1.00 85.62 359 LEU A CA 1
ATOM 2765 C C . LEU A 1 359 ? -21.413 -3.814 -5.114 1.00 85.62 359 LEU A C 1
ATOM 2767 O O . LEU A 1 359 ? -21.362 -2.720 -5.727 1.00 85.62 359 LEU A O 1
#

Sequence (359 aa):
MFSRRLRPLSRGLWKQATPSSRPTAIARRFLNTVQTCPSPTCDCADTPAMPEGLPIDTKSPLNGVMAGYAEQLLVCTGKEDWSSRIEEENGGDNLAADLKELLGRGGLYSDCSFFSFLAFQPFHNISVLNASFPSSVSRRPEVQTTSAYLLPSFQYVPFLPRVSFDAVHALVKGYLLPEKLHPMHDGLSPIHKDRLTRKDAFRPLLHGVRDVQDVLILVCGHGGRDMRCGLMGPALQKEFEAQLPKKGYEVMRGPLLDESVTAPSLSGPVGDDIPSTARVGLISHIGGHKFAGNVIIYIPPRLNTKDNEPHPLAGHGVWYGRVEPKHVQGIIEETVVKGNVVKDMFRGAIKKGGEVVRL

Nearest PDB structures (foldseek):
  6uq9-assembly1_B  TM=1.950E-01  e=3.533E+00  Leishmania major strain Friedlin
  6upm-assembly1_A  TM=1.557E-01  e=2.437E+00  Leishmania major strain Friedlin
  6uq9-assembly1_A  TM=1.567E-01  e=2.291E+00  Leishmania major strain Friedlin
  6unz-assembly1_B  TM=1.318E-01  e=1.581E+00  Leishmania major strain Friedlin

Foldseek 3Di:
DDDDDDDDDDDDDDDDDDPPPDPPPPPPPAFFADAAFDFDPDDWDDFDDDDPPQAFDQDDAQFQQADFAQKEKEWAPLDLADALDNCCPPNNPDLLSLLCCQANDPHQQDQQDPDPDPDRDGPHHYHYKYKNAHAEADPCPVFDFIKIAIPLLQKIQRGQTPPDCLSVVLCCQAPRAAQDDDVVCVPPDPVSVNSRHHDNVSVVVGPPMDGHQAKEKEQACHCNNPVLSVRQRVSQLVLLCVQQVVVQEAEDRHHPHYPVDPDDPPPDDPDPDDGHYYYYIYMHDRDDCSQHRKMKIAADQCDAAPVRHGQLQHSKIWIFGNDGRRSSNSCCVACVHRSYHHNRGTNWMAGNSRDIDTD

pLDDT: mean 84.85, std 18.61, range [32.62, 98.69]

Mean predicted aligned error: 9.28 Å

InterPro domains:
  IPR009737 Thioredoxin-like ferredoxin [PF06999] (62-348)
  IPR009737 Thioredoxin-like ferredoxin [PTHR31902] (36-351)
  IPR009737 Thioredoxin-like ferredoxin [cd03062] (214-350)
  IPR036249 Thioredoxin-like superfamily [SSF52833] (214-350)